Protein AF-A0A7R8VXD7-F1 (afdb_monomer_lite)

Organism: Timema douglasi (NCBI:txid61478)

Radius of gyration: 24.46 Å; chains: 1; bounding box: 49×41×71 Å

InterPro domains:
  IPR001106 Aromatic amino acid lyase [PF00221] (6-207)
  IPR001106 Aromatic amino acid lyase [PTHR10362] (9-214)
  IPR008948 L-Aspartase-like [SSF48557] (6-213)
  IPR022313 Phenylalanine/histidine ammonia-lyases, active site [PS00488] (82-98)
  IPR024083 Fumarase/histidase, N-terminal [G3DSA:1.10.275.10] (3-141)

Structure (mmCIF, N/CA/C/O backbone):
data_AF-A0A7R8VXD7-F1
#
_entry.id   AF-A0A7R8VXD7-F1
#
loop_
_atom_site.group_PDB
_atom_site.id
_atom_site.type_symbol
_atom_site.label_atom_id
_atom_site.label_alt_id
_atom_site.label_comp_id
_atom_site.label_asym_id
_atom_site.label_entity_id
_atom_site.label_seq_id
_atom_site.pdbx_PDB_ins_code
_atom_site.Cartn_x
_atom_site.Cartn_y
_atom_site.Cartn_z
_atom_site.occupancy
_atom_site.B_iso_or_equiv
_atom_site.auth_seq_id
_atom_site.auth_comp_id
_atom_site.auth_asym_id
_atom_site.auth_atom_id
_atom_site.pdbx_PDB_model_num
ATOM 1 N N . MET A 1 1 ? -3.535 -16.593 30.656 1.00 64.44 1 MET A N 1
ATOM 2 C CA . MET A 1 1 ? -4.308 -15.441 31.173 1.00 64.44 1 MET A CA 1
ATOM 3 C C . MET A 1 1 ? -5.519 -15.254 30.267 1.00 64.44 1 MET A C 1
ATOM 5 O O . MET A 1 1 ? -5.330 -15.197 29.061 1.00 64.44 1 MET A O 1
ATOM 9 N N . PHE A 1 2 ? -6.737 -15.236 30.811 1.00 88.69 2 PHE A N 1
ATOM 10 C CA . PHE A 1 2 ? -7.977 -15.052 30.043 1.00 88.69 2 PHE A CA 1
ATOM 11 C C . PHE A 1 2 ? -8.484 -13.615 30.205 1.00 88.69 2 PHE A C 1
ATOM 13 O O . PHE A 1 2 ? -8.441 -13.076 31.309 1.00 88.69 2 PHE A O 1
ATOM 20 N N . VAL A 1 3 ? -8.971 -13.000 29.122 1.00 89.88 3 VAL A N 1
ATOM 21 C CA . VAL A 1 3 ? -9.592 -11.666 29.166 1.00 89.88 3 VAL A CA 1
ATOM 22 C C . VAL A 1 3 ? -11.116 -11.829 29.271 1.00 89.88 3 VAL A C 1
ATOM 24 O O . VAL A 1 3 ? -11.704 -12.442 28.374 1.00 89.88 3 VAL A O 1
ATOM 27 N N . PRO A 1 4 ? -11.774 -11.293 30.320 1.00 92.88 4 PRO A N 1
ATOM 28 C CA . PRO A 1 4 ? -13.229 -11.358 30.462 1.00 92.88 4 PRO A CA 1
ATOM 29 C C . PRO A 1 4 ? -13.963 -10.703 29.285 1.00 92.88 4 PRO A C 1
ATOM 31 O O . PRO A 1 4 ? -13.508 -9.677 28.778 1.00 92.88 4 PRO A O 1
ATOM 34 N N . LEU A 1 5 ? -15.131 -11.238 28.905 1.00 89.88 5 LEU A N 1
ATOM 35 C CA . LEU A 1 5 ? -15.942 -10.743 27.776 1.00 89.88 5 LEU A CA 1
ATOM 36 C C . LEU A 1 5 ? -16.208 -9.230 27.847 1.00 89.88 5 LEU A C 1
ATOM 38 O O . LEU A 1 5 ? -16.089 -8.530 26.844 1.00 89.88 5 LEU A O 1
ATOM 42 N N . ALA A 1 6 ? -16.484 -8.706 29.046 1.00 92.25 6 ALA A N 1
ATOM 43 C CA . ALA A 1 6 ? -16.736 -7.280 29.271 1.00 92.25 6 ALA A CA 1
ATOM 44 C C . ALA A 1 6 ? -15.562 -6.369 28.855 1.00 92.25 6 ALA A C 1
ATOM 46 O O . ALA A 1 6 ? -15.775 -5.205 28.525 1.00 92.25 6 ALA A O 1
ATOM 47 N N . ARG A 1 7 ? -14.328 -6.895 28.822 1.00 93.38 7 ARG A N 1
ATOM 48 C CA . ARG A 1 7 ? -13.109 -6.151 28.463 1.00 93.38 7 ARG A CA 1
ATOM 49 C C . ARG A 1 7 ? -12.641 -6.394 27.028 1.00 93.38 7 ARG A C 1
ATOM 51 O O . ARG A 1 7 ? -11.609 -5.867 26.625 1.00 93.38 7 ARG A O 1
ATOM 58 N N . HIS A 1 8 ? -13.374 -7.167 26.222 1.00 92.62 8 HIS A N 1
ATOM 59 C CA . HIS A 1 8 ? -12.952 -7.491 24.849 1.00 92.62 8 HIS A CA 1
ATOM 60 C C . HIS A 1 8 ? -12.869 -6.270 23.936 1.00 92.62 8 HIS A C 1
ATOM 62 O O . HIS A 1 8 ? -11.986 -6.230 23.079 1.00 92.62 8 HIS A O 1
ATOM 68 N N . ARG A 1 9 ? -13.747 -5.275 24.129 1.00 92.81 9 ARG A N 1
ATOM 69 C CA . ARG A 1 9 ? -13.671 -3.997 23.402 1.00 92.81 9 ARG A CA 1
ATOM 70 C C . ARG A 1 9 ? -12.434 -3.211 23.809 1.00 92.81 9 ARG A C 1
ATOM 72 O O . ARG A 1 9 ? -11.630 -2.884 22.949 1.00 92.81 9 ARG A O 1
ATOM 79 N N . GLU A 1 10 ? -12.256 -2.983 25.109 1.00 94.81 10 GLU A N 1
ATOM 80 C CA . GLU A 1 10 ? -11.091 -2.287 25.671 1.00 94.81 10 GLU A CA 1
ATOM 81 C C . GLU A 1 10 ? -9.773 -2.905 25.175 1.00 94.81 10 GLU A C 1
ATOM 83 O O . GLU A 1 10 ? -8.873 -2.189 24.744 1.00 94.81 10 GLU A O 1
ATOM 88 N N . LEU A 1 11 ? -9.702 -4.240 25.131 1.00 95.88 11 LEU A N 1
ATOM 89 C CA . LEU A 1 11 ? -8.563 -4.974 24.588 1.00 95.88 11 LEU A CA 1
ATOM 90 C C . LEU A 1 11 ? -8.218 -4.555 23.150 1.00 95.88 11 LEU A C 1
ATOM 92 O O . LEU A 1 11 ? -7.040 -4.416 22.845 1.00 95.88 11 LEU A O 1
ATOM 96 N N . GLN A 1 12 ? -9.200 -4.339 22.267 1.00 96.38 12 GLN A N 1
ATOM 97 C CA . GLN A 1 12 ? -8.916 -3.961 20.876 1.00 96.38 12 GLN A CA 1
ATOM 98 C C . GLN A 1 12 ? -8.306 -2.563 20.757 1.00 96.38 12 GLN A C 1
ATOM 100 O O . GLN A 1 12 ? -7.361 -2.378 19.995 1.00 96.38 12 GLN A O 1
ATOM 105 N N . TYR A 1 13 ? -8.819 -1.598 21.526 1.00 97.62 13 TYR A N 1
ATOM 106 C CA . TYR A 1 13 ? -8.260 -0.243 21.569 1.00 97.62 13 TYR A CA 1
ATOM 107 C C . TYR A 1 13 ? -6.847 -0.257 22.152 1.00 97.62 13 TYR A C 1
ATOM 109 O O . TYR A 1 13 ? -5.931 0.331 21.581 1.00 97.62 13 TYR A O 1
ATOM 117 N N . ASN A 1 14 ? -6.648 -0.986 23.254 1.00 97.44 14 ASN A N 1
ATOM 118 C CA . ASN A 1 14 ? -5.341 -1.101 23.894 1.00 97.44 14 ASN A CA 1
ATOM 119 C C . ASN A 1 14 ? -4.320 -1.794 22.989 1.00 97.44 14 ASN A C 1
ATOM 121 O O . ASN A 1 14 ? -3.164 -1.391 23.003 1.00 97.44 14 ASN A O 1
ATOM 125 N N . LEU A 1 15 ? -4.729 -2.786 22.188 1.00 96.69 15 LEU A N 1
ATOM 126 C CA . LEU A 1 15 ? -3.860 -3.417 21.191 1.00 96.69 15 LEU A CA 1
ATOM 127 C C . LEU A 1 15 ? -3.340 -2.398 20.175 1.00 96.69 15 LEU A C 1
ATOM 129 O O . LEU A 1 15 ? -2.140 -2.359 19.935 1.00 96.69 15 LEU A O 1
ATOM 133 N N . ILE A 1 16 ? -4.205 -1.553 19.612 1.00 97.94 16 ILE A N 1
ATOM 134 C CA . ILE A 1 16 ? -3.768 -0.532 18.649 1.00 97.94 16 ILE A CA 1
ATOM 135 C C . ILE A 1 16 ? -2.836 0.473 19.324 1.00 97.94 16 ILE A C 1
ATOM 137 O O . ILE A 1 16 ? -1.722 0.682 18.855 1.00 97.94 16 ILE A O 1
ATOM 141 N N . ARG A 1 17 ? -3.242 1.036 20.466 1.00 98.12 17 ARG A N 1
ATOM 142 C CA . ARG A 1 17 ? -2.449 2.052 21.175 1.00 98.12 17 ARG A CA 1
ATOM 143 C C . ARG A 1 17 ? -1.083 1.532 21.621 1.00 98.12 17 ARG A C 1
ATOM 145 O O . ARG A 1 17 ? -0.095 2.239 21.475 1.00 98.12 17 ARG A O 1
ATOM 152 N N . SER A 1 18 ? -1.006 0.305 22.143 1.00 97.38 18 SER A N 1
ATOM 153 C CA . SER A 1 18 ? 0.262 -0.267 22.613 1.00 97.38 18 SER A CA 1
ATOM 154 C C . SER A 1 18 ? 1.202 -0.668 21.479 1.00 97.38 18 SER A C 1
ATOM 156 O O . SER A 1 18 ? 2.412 -0.694 21.684 1.00 97.38 18 SER A O 1
ATOM 158 N N . HIS A 1 19 ? 0.665 -0.972 20.293 1.00 96.88 19 HIS A N 1
ATOM 159 C CA . HIS A 1 19 ? 1.466 -1.356 19.133 1.00 96.88 19 HIS A CA 1
ATOM 160 C C . HIS A 1 19 ? 1.802 -0.173 18.226 1.00 96.88 19 HIS A C 1
ATOM 162 O O . HIS A 1 19 ? 2.698 -0.318 17.402 1.00 96.88 19 HIS A O 1
ATOM 168 N N . ALA A 1 20 ? 1.171 0.996 18.388 1.00 97.50 20 ALA A N 1
ATOM 169 C CA . ALA A 1 20 ? 1.508 2.241 17.690 1.00 97.50 20 ALA A CA 1
ATOM 170 C C . ALA A 1 20 ? 2.844 2.842 18.189 1.00 97.50 20 ALA A C 1
ATOM 172 O O . ALA A 1 20 ? 2.929 3.989 18.616 1.00 97.50 20 ALA A O 1
ATOM 173 N N . ALA A 1 21 ? 3.903 2.035 18.137 1.00 96.44 21 ALA A N 1
ATOM 174 C CA . ALA A 1 21 ? 5.255 2.322 18.605 1.00 96.44 21 ALA A CA 1
ATOM 175 C C . ALA A 1 21 ? 6.250 2.499 17.440 1.00 96.44 21 ALA A C 1
ATOM 177 O O . ALA A 1 21 ? 7.458 2.369 17.620 1.00 96.44 21 ALA A O 1
ATOM 178 N N . GLY A 1 22 ? 5.742 2.746 16.226 1.00 96.50 22 GLY A N 1
ATOM 179 C CA . GLY A 1 22 ? 6.571 3.091 15.070 1.00 96.50 22 GLY A CA 1
ATOM 180 C C . GLY A 1 22 ? 7.290 4.429 15.258 1.00 96.50 22 GLY A C 1
ATOM 181 O O . GLY A 1 22 ? 6.791 5.305 15.965 1.00 96.50 22 GLY A O 1
ATOM 182 N N . VAL A 1 23 ? 8.447 4.578 14.616 1.00 96.69 23 VAL A N 1
ATOM 183 C CA . VAL A 1 23 ? 9.336 5.747 14.713 1.00 96.69 23 VAL A CA 1
ATOM 184 C C . VAL A 1 23 ? 9.887 6.145 13.340 1.00 96.69 23 VAL A C 1
ATOM 186 O O . VAL A 1 23 ? 9.667 5.458 12.341 1.00 96.69 23 VAL A O 1
ATOM 189 N N . GLY A 1 24 ? 10.635 7.247 13.300 1.00 95.75 24 GLY A N 1
ATOM 190 C CA . GLY A 1 24 ? 11.257 7.757 12.080 1.00 95.75 24 GLY A CA 1
ATOM 191 C C . GLY A 1 24 ? 10.332 8.670 11.283 1.00 95.75 24 GLY A C 1
ATOM 192 O O . GLY A 1 24 ? 9.290 9.112 11.773 1.00 95.75 24 GLY A O 1
ATOM 193 N N . THR A 1 25 ? 10.743 8.982 10.057 1.00 96.81 25 THR A N 1
ATOM 194 C CA . THR A 1 25 ? 9.979 9.867 9.179 1.00 96.81 25 THR A CA 1
ATOM 195 C C . THR A 1 25 ? 8.652 9.203 8.795 1.00 96.81 25 THR A C 1
ATOM 197 O O . THR A 1 25 ? 8.633 8.011 8.478 1.00 96.81 25 THR A O 1
ATOM 200 N N . PRO A 1 26 ? 7.522 9.932 8.830 1.00 96.75 26 PRO A N 1
ATOM 201 C CA . PRO A 1 26 ? 6.257 9.396 8.352 1.00 96.75 26 PRO A CA 1
ATOM 202 C C . PRO A 1 26 ? 6.307 9.028 6.866 1.00 96.75 26 PRO A C 1
ATOM 204 O O . PRO A 1 26 ? 6.942 9.709 6.059 1.00 96.75 26 PRO A O 1
ATOM 207 N N . LEU A 1 27 ? 5.577 7.979 6.493 1.00 96.50 27 LEU A N 1
ATOM 208 C CA . LEU A 1 27 ? 5.268 7.668 5.105 1.00 96.50 27 LEU A CA 1
ATOM 209 C C . LEU A 1 27 ? 4.591 8.868 4.433 1.00 96.50 27 LEU A C 1
ATOM 211 O O . LEU A 1 27 ? 3.804 9.592 5.049 1.00 96.50 27 LEU A O 1
ATOM 215 N N . SER A 1 28 ? 4.859 9.044 3.137 1.00 95.12 28 SER A N 1
ATOM 216 C CA . SER A 1 28 ? 4.132 10.031 2.341 1.00 95.12 28 SER A CA 1
ATOM 217 C C . SER A 1 28 ? 2.646 9.652 2.236 1.00 95.12 28 SER A C 1
ATOM 219 O O . SER A 1 28 ? 2.313 8.461 2.328 1.00 95.12 28 SER A O 1
ATOM 221 N N . PRO A 1 29 ? 1.742 10.618 1.993 1.00 94.25 29 PRO A N 1
ATOM 222 C CA . PRO A 1 29 ? 0.327 10.331 1.770 1.00 94.25 29 PRO A CA 1
ATOM 223 C C . PRO A 1 29 ? 0.092 9.232 0.721 1.00 94.25 29 PRO A C 1
ATOM 225 O O . PRO A 1 29 ? -0.708 8.325 0.931 1.00 94.25 29 PRO A O 1
ATOM 228 N N . GLU A 1 30 ? 0.845 9.226 -0.377 1.00 92.62 30 GLU A N 1
ATOM 229 C CA . GLU A 1 30 ? 0.726 8.220 -1.437 1.00 92.62 30 GLU A CA 1
ATOM 230 C C . GLU A 1 30 ? 1.046 6.809 -0.920 1.00 92.62 30 GLU A C 1
ATOM 232 O O . GLU A 1 30 ? 0.296 5.864 -1.182 1.00 92.62 30 GLU A O 1
ATOM 237 N N . LYS A 1 31 ? 2.113 6.668 -0.122 1.00 94.62 31 LYS A N 1
ATOM 238 C CA . LYS A 1 31 ? 2.515 5.386 0.477 1.00 94.62 31 LYS A CA 1
ATOM 239 C C . LYS A 1 31 ? 1.525 4.917 1.541 1.00 94.62 31 LYS A C 1
ATOM 241 O O . LYS A 1 31 ? 1.153 3.743 1.551 1.00 94.62 31 LYS A O 1
ATOM 246 N N . THR A 1 32 ? 1.034 5.818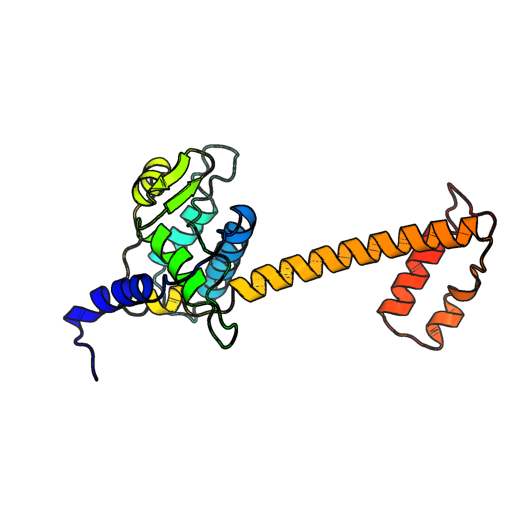 2.391 1.00 96.44 32 THR A N 1
ATOM 247 C CA . THR A 1 32 ? -0.028 5.495 3.359 1.00 96.44 32 THR A CA 1
ATOM 248 C C . THR A 1 32 ? -1.314 5.075 2.646 1.00 96.44 32 THR A C 1
ATOM 250 O O . THR A 1 32 ? -1.993 4.140 3.074 1.00 96.44 32 THR A O 1
ATOM 253 N N . ARG A 1 33 ? -1.642 5.706 1.515 1.00 95.56 33 ARG A N 1
ATOM 254 C CA . ARG A 1 33 ? -2.805 5.345 0.700 1.00 95.56 33 ARG A CA 1
ATOM 255 C C . ARG A 1 33 ? -2.672 3.946 0.097 1.00 95.56 33 ARG A C 1
ATOM 257 O O . ARG A 1 33 ? -3.641 3.189 0.125 1.00 95.56 33 ARG A O 1
ATOM 264 N N . MET A 1 34 ? -1.490 3.573 -0.399 1.00 95.31 34 MET A N 1
ATOM 265 C CA . MET A 1 34 ? -1.214 2.202 -0.854 1.00 95.31 34 MET A CA 1
ATOM 266 C C . MET A 1 34 ? -1.346 1.184 0.286 1.00 95.31 34 MET A C 1
ATOM 268 O O . MET A 1 34 ? -2.006 0.155 0.122 1.00 95.31 34 MET A O 1
ATOM 272 N N . LEU A 1 35 ? -0.779 1.493 1.456 1.00 96.50 35 LEU A N 1
ATOM 273 C CA . LEU A 1 35 ? -0.895 0.669 2.659 1.00 96.50 35 LEU A CA 1
ATOM 274 C C . LEU A 1 35 ? -2.368 0.420 3.029 1.00 96.50 35 LEU A C 1
ATOM 276 O O . LEU A 1 35 ? -2.771 -0.729 3.240 1.00 96.50 35 LEU A O 1
ATOM 280 N N . LEU A 1 36 ? -3.185 1.480 3.049 1.00 97.38 36 LEU A N 1
ATOM 281 C CA . LEU A 1 36 ? -4.620 1.402 3.326 1.00 97.38 36 LEU A CA 1
ATOM 282 C C . LEU A 1 36 ? -5.362 0.563 2.276 1.00 97.38 36 LEU A C 1
ATOM 284 O O . LEU A 1 36 ? -6.156 -0.304 2.646 1.00 97.38 36 LEU A O 1
ATOM 288 N N . ALA A 1 37 ? -5.068 0.749 0.985 1.00 96.75 37 ALA A N 1
ATOM 289 C CA . ALA A 1 37 ? -5.669 -0.035 -0.098 1.00 96.75 37 ALA A CA 1
ATOM 290 C C . ALA A 1 37 ? -5.406 -1.539 0.063 1.00 96.75 37 ALA A C 1
ATOM 292 O O . ALA A 1 37 ? -6.323 -2.359 -0.028 1.00 96.75 37 ALA A O 1
ATOM 293 N N . LEU A 1 38 ? -4.157 -1.918 0.349 1.00 96.81 38 LEU A N 1
ATOM 294 C CA . LEU A 1 38 ? -3.795 -3.319 0.554 1.00 96.81 38 LEU A CA 1
ATOM 295 C C . LEU A 1 38 ? -4.456 -3.899 1.808 1.00 96.81 38 LEU A C 1
ATOM 297 O O . LEU A 1 38 ? -4.826 -5.078 1.818 1.00 96.81 38 LEU A O 1
ATOM 301 N N . ARG A 1 39 ? -4.645 -3.084 2.855 1.00 97.00 39 ARG A N 1
ATOM 302 C CA . ARG A 1 39 ? -5.346 -3.509 4.071 1.00 97.00 39 ARG A CA 1
ATOM 303 C C . ARG A 1 39 ? -6.821 -3.766 3.789 1.00 97.00 39 ARG A C 1
ATOM 305 O O . ARG A 1 39 ? -7.316 -4.830 4.158 1.00 97.00 39 ARG A O 1
ATOM 312 N N . ILE A 1 40 ? -7.488 -2.858 3.075 1.00 97.69 40 ILE A N 1
ATOM 313 C CA . ILE A 1 40 ? -8.871 -3.034 2.604 1.00 97.69 40 ILE A CA 1
ATOM 314 C C . ILE A 1 40 ? -8.993 -4.325 1.791 1.00 97.69 40 ILE A C 1
ATOM 316 O O . ILE A 1 40 ? -9.849 -5.152 2.092 1.00 97.69 40 ILE A O 1
ATOM 320 N N . ASN A 1 41 ? -8.100 -4.543 0.821 1.00 97.62 41 ASN A N 1
ATOM 321 C CA . ASN A 1 41 ? -8.123 -5.722 -0.044 1.00 97.62 41 ASN A CA 1
ATOM 322 C C . ASN A 1 41 ? -8.048 -7.041 0.742 1.00 97.62 41 ASN A C 1
ATOM 324 O O . ASN A 1 41 ? -8.794 -7.976 0.462 1.00 97.62 41 ASN A O 1
ATOM 328 N N . VAL A 1 42 ? -7.166 -7.138 1.742 1.00 96.56 42 VAL A N 1
ATOM 329 C CA . VAL A 1 42 ? -7.047 -8.365 2.548 1.00 96.56 42 VAL A CA 1
ATOM 330 C C . VAL A 1 42 ? -8.263 -8.572 3.448 1.00 96.56 42 VAL A C 1
ATOM 332 O O . VAL A 1 42 ? -8.745 -9.699 3.568 1.00 96.56 42 VAL A O 1
ATOM 335 N N . LEU A 1 43 ? -8.791 -7.501 4.038 1.00 97.12 43 LEU A N 1
ATOM 336 C CA . LEU A 1 43 ? -9.980 -7.557 4.887 1.00 97.12 43 LEU A CA 1
ATOM 337 C C . LEU A 1 43 ? -11.243 -7.945 4.099 1.00 97.12 43 LEU A C 1
ATOM 339 O O . LEU A 1 43 ? -12.055 -8.733 4.588 1.00 97.12 43 LEU A O 1
ATOM 343 N N . ALA A 1 44 ? -11.370 -7.460 2.862 1.00 97.75 44 ALA A N 1
ATOM 344 C CA . ALA A 1 44 ? -12.495 -7.737 1.971 1.00 97.75 44 ALA A CA 1
ATOM 345 C C . ALA A 1 44 ? -12.611 -9.215 1.554 1.00 97.75 44 ALA A C 1
ATOM 347 O O . ALA A 1 44 ? -13.683 -9.647 1.140 1.00 97.75 44 ALA A O 1
ATOM 348 N N . LYS A 1 45 ? -11.554 -10.026 1.719 1.00 97.31 45 LYS A N 1
ATOM 349 C CA . LYS A 1 45 ? -11.596 -11.475 1.440 1.00 97.31 45 LYS A CA 1
ATOM 350 C C . LYS A 1 45 ? -12.481 -12.270 2.408 1.00 97.31 45 LYS A C 1
ATOM 352 O O . LYS A 1 45 ? -12.720 -13.447 2.175 1.00 97.31 45 LYS A O 1
ATOM 357 N N . GLY A 1 46 ? -12.930 -11.675 3.516 1.00 95.62 46 GLY A N 1
ATOM 358 C CA . GLY A 1 46 ? -13.885 -12.313 4.431 1.00 95.62 46 GLY A CA 1
ATOM 359 C C . GLY A 1 46 ? -13.289 -13.327 5.416 1.00 95.62 46 GLY A C 1
ATOM 360 O O . GLY A 1 46 ? -14.029 -13.952 6.168 1.00 95.62 46 GLY A O 1
ATOM 361 N N . HIS A 1 47 ? -11.960 -13.468 5.487 1.00 96.12 47 HIS A N 1
ATOM 362 C CA . HIS A 1 47 ? -11.295 -14.409 6.407 1.00 96.12 47 HIS A CA 1
ATOM 363 C C . HIS A 1 47 ? -10.810 -13.773 7.725 1.00 96.12 47 HIS A C 1
ATOM 365 O O . HIS A 1 47 ? -10.363 -14.473 8.634 1.00 96.12 47 HIS A O 1
ATOM 371 N N . SER A 1 48 ? -10.903 -12.447 7.871 1.00 95.19 48 SER A N 1
ATOM 372 C CA . SER A 1 48 ? -10.401 -11.732 9.057 1.00 95.19 48 SER A CA 1
ATOM 373 C C . SER A 1 48 ? -11.424 -11.631 10.195 1.00 95.19 48 SER A C 1
ATOM 375 O O . SER A 1 48 ? -11.033 -11.516 11.356 1.00 95.19 48 SER A O 1
ATOM 377 N N . GLY A 1 49 ? -12.722 -11.756 9.903 1.00 94.12 49 GLY A N 1
ATOM 378 C CA . GLY A 1 49 ? -13.795 -11.628 10.898 1.00 94.12 49 GLY A CA 1
ATOM 379 C C . GLY A 1 49 ? -14.006 -10.198 11.403 1.00 94.12 49 GLY A C 1
ATOM 380 O O . GLY A 1 49 ? -14.344 -10.021 12.569 1.00 94.12 49 GLY A O 1
ATOM 381 N N . ILE A 1 50 ? -13.762 -9.196 10.551 1.00 96.00 50 ILE A N 1
ATOM 382 C CA . ILE A 1 50 ? -14.133 -7.803 10.828 1.00 96.00 50 ILE A CA 1
ATOM 383 C C . ILE A 1 50 ? -15.606 -7.560 10.497 1.00 96.00 50 ILE A C 1
ATOM 385 O O . ILE A 1 50 ? -16.192 -8.276 9.682 1.00 96.00 50 ILE A O 1
ATOM 389 N N . SER A 1 51 ? -16.199 -6.529 11.090 1.00 95.56 51 SER A N 1
ATOM 390 C CA . SER A 1 51 ? -17.540 -6.087 10.723 1.00 95.56 51 SER A CA 1
ATOM 391 C C . SER A 1 51 ? -17.548 -5.377 9.365 1.00 95.56 51 SER A C 1
ATOM 393 O O . SER A 1 51 ? -16.575 -4.733 8.961 1.00 95.56 51 SER A O 1
ATOM 395 N N . LEU A 1 52 ? -18.690 -5.442 8.673 1.00 95.19 52 LEU A N 1
ATOM 396 C CA . LEU A 1 52 ? -18.898 -4.700 7.428 1.00 95.19 52 LEU A CA 1
ATOM 397 C C . LEU A 1 52 ? -18.813 -3.183 7.652 1.00 95.19 52 LEU A C 1
ATOM 399 O O . LEU A 1 52 ? -18.296 -2.466 6.803 1.00 95.19 52 LEU A O 1
ATOM 403 N N . ASN A 1 53 ? -19.265 -2.704 8.817 1.00 93.88 53 ASN A N 1
ATOM 404 C CA . ASN A 1 53 ? -19.134 -1.302 9.199 1.00 93.88 53 ASN A CA 1
ATOM 405 C C . ASN A 1 53 ? -17.664 -0.863 9.192 1.00 93.88 53 ASN A C 1
ATOM 407 O O . ASN A 1 53 ? -17.339 0.134 8.561 1.00 93.88 53 ASN A O 1
ATOM 411 N N . THR A 1 54 ? -16.772 -1.642 9.814 1.00 95.12 54 THR A N 1
ATOM 412 C CA . THR A 1 54 ? -15.331 -1.358 9.813 1.00 95.12 54 THR A CA 1
ATOM 413 C C . THR A 1 54 ? -14.762 -1.312 8.400 1.00 95.12 54 THR A C 1
ATOM 415 O O . THR A 1 54 ? -14.084 -0.348 8.050 1.00 95.12 54 THR A O 1
ATOM 418 N N . LEU A 1 55 ? -15.074 -2.305 7.561 1.00 96.19 55 LEU A N 1
ATOM 419 C CA . LEU A 1 55 ? -14.606 -2.326 6.173 1.00 96.19 55 LEU A CA 1
ATOM 420 C C . LEU A 1 55 ? -15.067 -1.083 5.398 1.00 96.19 55 LEU A C 1
ATOM 422 O O . LEU A 1 55 ? -14.261 -0.438 4.731 1.00 96.19 55 LEU A O 1
ATOM 426 N N . ASN A 1 56 ? -16.343 -0.722 5.532 1.00 93.88 56 ASN A N 1
ATOM 427 C CA . ASN A 1 56 ? -16.919 0.442 4.867 1.00 93.88 56 ASN A CA 1
ATOM 428 C C . ASN A 1 56 ? -16.312 1.756 5.371 1.00 93.88 56 ASN A C 1
ATOM 430 O O . ASN A 1 56 ? -16.094 2.652 4.565 1.00 93.88 56 ASN A O 1
ATOM 434 N N . THR A 1 57 ? -15.978 1.871 6.661 1.00 93.19 57 THR A N 1
ATOM 435 C CA . THR A 1 57 ? -15.259 3.040 7.193 1.00 93.19 57 THR A CA 1
ATOM 436 C C . THR A 1 57 ? -13.867 3.172 6.576 1.00 93.19 57 THR A C 1
ATOM 438 O O . THR A 1 57 ? -13.486 4.273 6.189 1.00 93.19 57 THR A O 1
ATOM 441 N N . LEU A 1 58 ? -13.119 2.072 6.421 1.00 95.69 58 LEU A N 1
ATOM 442 C CA . LEU A 1 58 ? -11.816 2.106 5.744 1.00 95.69 58 LEU A CA 1
ATOM 443 C C . LEU A 1 58 ? -11.961 2.525 4.273 1.00 95.69 58 LEU A C 1
ATOM 445 O O . LEU A 1 58 ? -11.179 3.339 3.790 1.00 95.69 58 LEU A O 1
ATOM 449 N N . ILE A 1 59 ? -12.964 1.993 3.568 1.00 95.19 59 ILE A N 1
ATOM 450 C CA . ILE A 1 59 ? -13.260 2.362 2.175 1.00 95.19 59 ILE A CA 1
ATOM 451 C C . ILE A 1 59 ? -13.644 3.843 2.074 1.00 95.19 59 ILE A C 1
ATOM 453 O O . ILE A 1 59 ? -13.165 4.533 1.178 1.00 95.19 59 ILE A O 1
ATOM 457 N N . ALA A 1 60 ? -14.459 4.347 3.001 1.00 92.50 60 ALA A N 1
ATOM 458 C CA . ALA A 1 60 ? -14.846 5.752 3.050 1.00 92.50 60 ALA A CA 1
ATOM 459 C C . ALA A 1 60 ? -13.633 6.661 3.303 1.00 92.50 60 ALA A C 1
ATOM 461 O O . ALA A 1 60 ? -13.447 7.635 2.581 1.00 92.50 60 ALA A O 1
ATOM 462 N N . ALA A 1 61 ? -12.750 6.298 4.239 1.00 93.81 61 ALA A N 1
ATOM 463 C CA . ALA A 1 61 ? -11.496 7.016 4.470 1.00 93.81 61 ALA A CA 1
ATOM 464 C C . ALA A 1 61 ? -10.553 6.959 3.254 1.00 93.81 61 ALA A C 1
ATOM 466 O O . ALA A 1 61 ? -9.857 7.928 2.966 1.00 93.81 61 ALA A O 1
ATOM 467 N N . PHE A 1 62 ? -10.533 5.848 2.513 1.00 94.62 62 PHE A N 1
ATOM 468 C CA . PHE A 1 62 ? -9.723 5.709 1.302 1.00 94.62 62 PHE A CA 1
ATOM 469 C C . PHE A 1 62 ? -10.248 6.556 0.136 1.00 94.62 62 PHE A C 1
ATOM 471 O O . PHE A 1 62 ? -9.460 7.220 -0.542 1.00 94.62 62 PHE A O 1
ATOM 478 N N . ASN A 1 63 ? -11.558 6.536 -0.108 1.00 89.44 63 ASN A N 1
ATOM 479 C CA . ASN A 1 63 ? -12.182 7.271 -1.208 1.00 89.44 63 ASN A CA 1
ATOM 480 C C . ASN A 1 63 ? -12.278 8.778 -0.919 1.00 89.44 63 ASN A C 1
ATOM 482 O O . ASN A 1 63 ? -12.111 9.582 -1.836 1.00 89.44 63 ASN A O 1
ATOM 486 N N . GLY A 1 64 ? -12.516 9.150 0.341 1.00 74.19 64 GLY A N 1
ATOM 487 C CA . GLY A 1 64 ? -12.985 10.486 0.701 1.00 74.19 64 GLY A CA 1
ATOM 488 C C . GLY A 1 64 ? -14.448 10.715 0.308 1.00 74.19 64 GLY A C 1
ATOM 489 O O . GLY A 1 64 ? -15.096 9.841 -0.277 1.00 74.19 64 GLY A O 1
ATOM 490 N N . HIS A 1 65 ? -14.984 11.898 0.616 1.00 60.19 65 HIS A N 1
ATOM 491 C CA . HIS A 1 65 ? -16.309 12.304 0.139 1.00 60.19 65 HIS A CA 1
ATOM 492 C C . HIS A 1 65 ? -16.288 12.585 -1.375 1.00 60.19 65 HIS A C 1
ATOM 494 O O . HIS A 1 65 ? -15.486 13.375 -1.863 1.00 60.19 65 HIS A O 1
ATOM 500 N N . VAL A 1 66 ? -17.195 11.933 -2.113 1.00 49.38 66 VAL A N 1
ATOM 501 C CA . VAL A 1 66 ? -17.251 11.878 -3.592 1.00 49.38 66 VAL A CA 1
ATOM 502 C C . VAL A 1 66 ? -17.747 13.183 -4.241 1.00 49.38 66 VAL A C 1
ATOM 504 O O . VAL A 1 66 ? -17.649 13.345 -5.452 1.00 49.38 66 VAL A O 1
ATOM 507 N N . GLU A 1 67 ? -18.263 14.139 -3.464 1.00 50.59 67 GLU A N 1
ATOM 508 C CA . GLU A 1 67 ? -18.868 15.367 -4.011 1.00 50.59 67 GLU A CA 1
ATOM 509 C C . GLU A 1 67 ? -17.869 16.324 -4.682 1.00 50.59 67 GLU A C 1
ATOM 511 O O . GLU A 1 67 ? -18.275 17.219 -5.422 1.00 50.59 67 GLU A O 1
ATOM 516 N N . VAL A 1 68 ? -16.564 16.123 -4.494 1.00 45.22 68 VAL A N 1
ATOM 517 C CA . VAL A 1 68 ? -15.520 16.901 -5.165 1.00 45.22 68 VAL A CA 1
ATOM 518 C C . VAL A 1 68 ? -14.644 15.925 -5.946 1.00 45.22 68 VAL A C 1
ATOM 520 O O . VAL A 1 68 ? -14.173 14.945 -5.384 1.00 45.22 68 VAL A O 1
ATOM 523 N N . ASN A 1 69 ? -14.414 16.180 -7.239 1.00 43.66 69 ASN A N 1
ATOM 524 C CA . ASN A 1 69 ? -13.616 15.355 -8.171 1.00 43.66 69 ASN A CA 1
ATOM 525 C C . ASN A 1 69 ? -12.105 15.268 -7.825 1.00 43.66 69 ASN A C 1
ATOM 527 O O . ASN A 1 69 ? -11.252 15.179 -8.706 1.00 43.66 69 ASN A O 1
ATOM 531 N N . ILE A 1 70 ? -11.753 15.308 -6.542 1.00 44.34 70 ILE A N 1
ATOM 532 C CA . ILE A 1 70 ? -10.413 15.108 -6.006 1.00 44.34 70 ILE A CA 1
ATOM 533 C C . ILE A 1 70 ? -10.525 13.960 -4.995 1.00 44.34 70 ILE A C 1
ATOM 535 O O . ILE A 1 70 ? -11.295 14.094 -4.045 1.00 44.34 70 ILE A O 1
ATOM 539 N N . PRO A 1 71 ? -9.789 12.841 -5.148 1.00 53.16 71 PRO A N 1
ATOM 540 C CA . PRO A 1 71 ? -9.777 11.785 -4.140 1.00 53.16 71 PRO A CA 1
ATOM 541 C C . PRO A 1 71 ? -9.338 12.373 -2.796 1.00 53.16 71 PRO A C 1
ATOM 543 O O . PRO A 1 71 ? -8.192 12.786 -2.620 1.00 53.16 71 PRO A O 1
ATOM 546 N N . ALA A 1 72 ? -10.270 12.438 -1.852 1.00 68.44 72 ALA A N 1
ATOM 547 C CA . ALA A 1 72 ? -10.102 13.138 -0.590 1.00 68.44 72 ALA A CA 1
ATOM 548 C C . ALA A 1 72 ? -9.772 12.150 0.535 1.00 68.44 72 ALA A C 1
ATOM 550 O O . ALA A 1 72 ? -10.475 12.072 1.538 1.00 68.44 72 ALA A O 1
ATOM 551 N N . SER A 1 73 ? -8.723 11.345 0.341 1.00 90.06 73 SER A N 1
ATOM 552 C CA . SER A 1 73 ? -8.348 10.315 1.311 1.00 90.06 73 SER A CA 1
ATOM 553 C C . SER A 1 73 ? -8.012 10.931 2.678 1.00 90.06 73 SER A C 1
ATOM 555 O O . SER A 1 73 ? -7.264 11.907 2.757 1.00 90.06 73 SER A O 1
ATOM 557 N N . CYS A 1 74 ? -8.515 10.325 3.753 1.00 94.94 74 CYS A N 1
ATOM 558 C CA . CYS A 1 74 ? -8.093 10.593 5.126 1.00 94.94 74 CYS A CA 1
ATOM 559 C C . CYS A 1 74 ? -7.038 9.554 5.512 1.00 94.94 74 CYS A C 1
ATOM 561 O O . CYS A 1 74 ? -7.337 8.364 5.631 1.00 94.94 74 CYS A O 1
ATOM 563 N N . LEU A 1 75 ? -5.795 9.992 5.685 1.00 97.19 75 LEU A N 1
ATOM 564 C CA . LEU A 1 75 ? -4.636 9.110 5.784 1.00 97.19 75 LEU A CA 1
ATOM 565 C C . LEU A 1 75 ? -3.913 9.323 7.107 1.00 97.19 75 LEU A C 1
ATOM 567 O O . LEU A 1 75 ? -3.441 10.417 7.383 1.00 97.19 75 LEU A O 1
ATOM 571 N N . SER A 1 76 ? -3.808 8.282 7.923 1.00 97.88 76 SER A N 1
ATOM 572 C CA . SER A 1 76 ? -3.091 8.342 9.199 1.00 97.88 76 SER A CA 1
ATOM 573 C C . SER A 1 76 ? -1.611 8.665 9.016 1.00 97.88 76 SER A C 1
ATOM 575 O O . SER A 1 76 ? -0.982 8.248 8.042 1.00 97.88 76 SER A O 1
ATOM 577 N N . MET A 1 77 ? -1.030 9.367 9.983 1.00 98.06 77 MET A N 1
ATOM 578 C CA . MET A 1 77 ? 0.418 9.456 10.107 1.00 98.06 77 MET A CA 1
ATOM 579 C C . MET A 1 77 ? 0.950 8.060 10.437 1.00 98.06 77 MET A C 1
ATOM 581 O O . MET A 1 77 ? 0.575 7.472 11.448 1.00 98.06 77 MET A O 1
ATOM 585 N N . VAL A 1 78 ? 1.784 7.506 9.558 1.00 98.25 78 VAL A N 1
ATOM 586 C CA . VAL A 1 78 ? 2.377 6.176 9.729 1.00 98.25 78 VAL A CA 1
ATOM 587 C C . VAL A 1 78 ? 3.892 6.319 9.669 1.00 98.25 78 VAL A C 1
ATOM 589 O O . VAL A 1 78 ? 4.407 6.593 8.589 1.00 98.25 78 VAL A O 1
ATOM 592 N N . PRO A 1 79 ? 4.625 6.138 10.778 1.00 97.50 79 PRO A N 1
ATOM 593 C CA . PRO A 1 79 ? 6.084 6.137 10.763 1.00 97.50 79 PRO A CA 1
ATOM 594 C C . PRO A 1 79 ? 6.646 4.996 9.907 1.00 97.50 79 PRO A C 1
ATOM 596 O O . PRO A 1 79 ? 6.097 3.891 9.892 1.00 97.50 79 PRO A O 1
ATOM 599 N N . GLU A 1 80 ? 7.747 5.249 9.197 1.00 94.75 80 GLU A N 1
ATOM 600 C CA . GLU A 1 80 ? 8.338 4.269 8.277 1.00 94.75 80 GLU A CA 1
ATOM 601 C C . GLU A 1 80 ? 9.062 3.104 8.982 1.00 94.75 80 GLU A C 1
ATOM 603 O O . GLU A 1 80 ? 9.257 2.050 8.373 1.00 94.75 80 GLU A O 1
ATOM 608 N N . GLN A 1 81 ? 9.446 3.259 10.258 1.00 93.50 81 GLN A N 1
ATOM 609 C CA . GLN A 1 81 ? 10.179 2.246 11.027 1.00 93.50 81 GLN A CA 1
ATOM 610 C C . GLN A 1 81 ? 9.328 1.665 12.161 1.00 93.50 81 GLN A C 1
ATOM 612 O O . GLN A 1 81 ? 8.494 2.343 12.756 1.00 93.50 81 GLN A O 1
ATOM 617 N N . GLY A 1 82 ? 9.570 0.394 12.494 1.00 91.50 82 GLY A N 1
ATOM 618 C CA . GLY A 1 82 ? 8.890 -0.319 13.585 1.00 91.50 82 GLY A CA 1
ATOM 619 C C . GLY A 1 82 ? 8.342 -1.693 13.195 1.00 91.50 82 GLY A C 1
ATOM 620 O O . GLY A 1 82 ? 7.980 -2.476 14.070 1.00 91.50 82 GLY A O 1
ATOM 621 N N . SER A 1 83 ? 8.300 -2.019 11.898 1.00 91.25 83 SER A N 1
ATOM 622 C CA . SER A 1 83 ? 8.073 -3.399 11.451 1.00 91.25 83 SER A CA 1
ATOM 623 C C . SER A 1 83 ? 9.373 -4.206 11.479 1.00 91.25 83 SER A C 1
ATOM 625 O O . SER A 1 83 ? 10.430 -3.709 11.101 1.00 91.25 83 SER A O 1
ATOM 627 N N . VAL A 1 84 ? 9.269 -5.475 11.877 1.00 88.50 84 VAL A N 1
ATOM 628 C CA . VAL A 1 84 ? 10.343 -6.480 11.773 1.00 88.50 84 VAL A CA 1
ATOM 629 C C . VAL A 1 84 ? 10.134 -7.449 10.601 1.00 88.50 84 VAL A C 1
ATOM 631 O O . VAL A 1 84 ? 10.915 -8.377 10.428 1.00 88.50 84 VAL A O 1
ATOM 634 N N . GLY A 1 85 ? 9.056 -7.295 9.822 1.00 80.12 85 GLY A N 1
ATOM 635 C CA . GLY A 1 85 ? 8.779 -8.099 8.622 1.00 80.12 85 GLY A CA 1
ATOM 636 C C . GLY A 1 85 ? 8.534 -9.603 8.843 1.00 80.12 85 GLY A C 1
ATOM 637 O O . GLY A 1 85 ? 8.356 -10.332 7.874 1.00 80.12 85 GLY A O 1
ATOM 638 N N . ALA A 1 86 ? 8.509 -10.089 10.090 1.00 68.88 86 ALA A N 1
ATOM 639 C CA . ALA A 1 86 ? 8.517 -11.525 10.397 1.00 68.88 86 ALA A CA 1
ATOM 640 C C . ALA A 1 86 ? 7.137 -12.215 10.337 1.00 68.88 86 ALA A C 1
ATOM 642 O O . ALA A 1 86 ? 7.078 -13.438 10.248 1.00 68.88 86 ALA A O 1
ATOM 643 N N . SER A 1 87 ? 6.031 -11.464 10.425 1.00 63.66 87 SER A N 1
ATOM 644 C CA . SER A 1 87 ? 4.648 -11.969 10.225 1.00 63.66 87 SER A CA 1
ATOM 645 C C . SER A 1 87 ? 3.556 -10.903 10.386 1.00 63.66 87 SER A C 1
ATOM 647 O O . SER A 1 87 ? 2.395 -11.170 10.080 1.00 63.66 87 SER A O 1
ATOM 649 N N . GLY A 1 88 ? 3.904 -9.689 10.817 1.00 77.69 88 GLY A N 1
ATOM 650 C CA . GLY A 1 88 ? 2.970 -8.575 10.882 1.00 77.69 88 GLY A CA 1
ATOM 651 C C . GLY A 1 88 ? 3.697 -7.240 10.955 1.00 77.69 88 GLY A C 1
ATOM 652 O O . GLY A 1 88 ? 4.561 -7.040 11.807 1.00 77.69 88 GLY A O 1
ATOM 653 N N . ASP A 1 89 ? 3.297 -6.314 10.093 1.00 93.62 89 ASP A N 1
ATOM 654 C CA . ASP A 1 89 ? 3.657 -4.900 10.127 1.00 93.62 89 ASP A CA 1
ATOM 655 C C . ASP A 1 89 ? 2.868 -4.194 11.238 1.00 93.62 89 ASP A C 1
ATOM 657 O O . ASP A 1 89 ? 2.170 -3.209 11.002 1.00 93.62 89 ASP A O 1
ATOM 661 N N . LEU A 1 90 ? 2.952 -4.744 12.456 1.00 95.75 90 LEU A N 1
ATOM 662 C CA . LEU A 1 90 ? 2.091 -4.396 13.584 1.00 95.75 90 LEU A CA 1
ATOM 663 C C . LEU A 1 90 ? 2.164 -2.908 13.902 1.00 95.75 90 LEU A C 1
ATOM 665 O O . LEU A 1 90 ? 1.122 -2.275 14.007 1.00 95.75 90 LEU A O 1
ATOM 669 N N . ALA A 1 91 ? 3.369 -2.345 14.029 1.00 96.81 91 ALA A N 1
ATOM 670 C CA . ALA A 1 91 ? 3.509 -0.948 14.416 1.00 96.81 91 ALA A CA 1
ATOM 671 C C . ALA A 1 91 ? 3.029 0.043 13.341 1.00 96.81 91 ALA A C 1
ATOM 673 O O . ALA A 1 91 ? 2.222 0.917 13.666 1.00 96.81 91 ALA A O 1
ATOM 674 N N . PRO A 1 92 ? 3.409 -0.107 12.059 1.00 97.00 92 PRO A N 1
ATOM 675 C CA . PRO A 1 92 ? 2.863 0.724 10.987 1.00 97.00 92 PRO A CA 1
ATOM 676 C C . PRO A 1 92 ? 1.344 0.591 10.825 1.00 97.00 92 PRO A C 1
ATOM 678 O O . PRO A 1 92 ? 0.642 1.589 10.680 1.00 97.00 92 PRO A O 1
ATOM 681 N N . LEU A 1 93 ? 0.803 -0.630 10.887 1.00 97.50 93 LEU A N 1
ATOM 682 C CA . LEU A 1 93 ? -0.640 -0.843 10.764 1.00 97.50 93 LEU A CA 1
ATOM 683 C C . LEU A 1 93 ? -1.412 -0.400 12.014 1.00 97.50 93 LEU A C 1
ATOM 685 O O . LEU A 1 93 ? -2.574 -0.014 11.902 1.00 97.50 93 LEU A O 1
ATOM 689 N N . ALA A 1 94 ? -0.784 -0.410 13.191 1.00 98.00 94 ALA A N 1
ATOM 690 C CA . ALA A 1 94 ? -1.347 0.179 14.399 1.00 98.00 94 ALA A CA 1
ATOM 691 C C . ALA A 1 94 ? -1.447 1.697 14.276 1.00 98.00 94 ALA A C 1
ATOM 693 O O . ALA A 1 94 ? -2.509 2.237 14.558 1.00 98.00 94 ALA A O 1
ATOM 694 N N . HIS A 1 95 ? -0.413 2.373 13.769 1.00 98.44 95 HIS A N 1
ATOM 695 C CA . HIS A 1 95 ? -0.484 3.803 13.442 1.00 98.44 95 HIS A CA 1
ATOM 696 C C . HIS A 1 95 ? -1.551 4.104 12.380 1.00 98.44 95 HIS A C 1
ATOM 698 O O . HIS A 1 95 ? -2.333 5.043 12.535 1.00 98.44 95 HIS A O 1
ATOM 704 N N . LEU A 1 96 ? -1.681 3.248 11.358 1.00 98.12 96 LEU A N 1
ATOM 705 C CA . 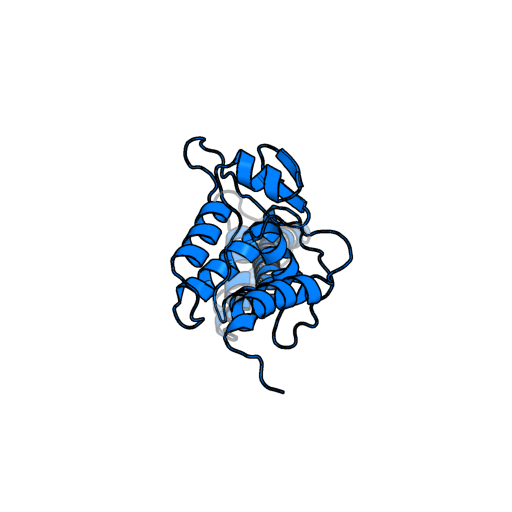LEU A 1 96 ? -2.768 3.354 10.381 1.00 98.12 96 LEU A CA 1
ATOM 706 C C . LEU A 1 96 ? -4.144 3.280 11.061 1.00 98.12 96 LEU A C 1
ATOM 708 O O . LEU A 1 96 ? -5.005 4.121 10.804 1.00 98.12 96 LEU A O 1
ATOM 712 N N . ALA A 1 97 ? -4.351 2.295 11.935 1.00 98.00 97 ALA A N 1
ATOM 713 C CA . ALA A 1 97 ? -5.605 2.125 12.656 1.00 98.00 97 ALA A CA 1
ATOM 714 C C . ALA A 1 97 ? -5.860 3.251 13.674 1.00 98.00 97 ALA A C 1
ATOM 716 O O . ALA A 1 97 ? -7.009 3.649 13.835 1.00 98.00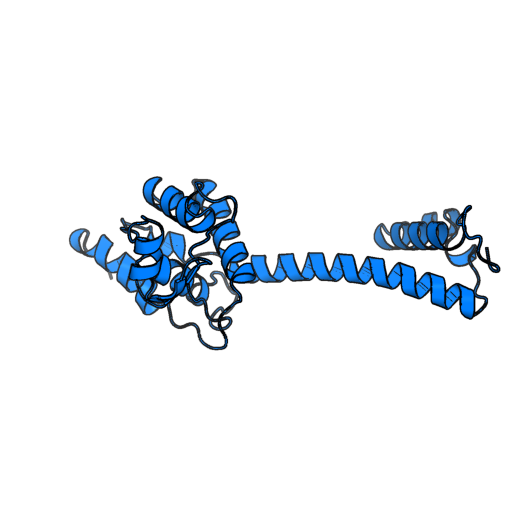 97 ALA A O 1
ATOM 717 N N . LEU A 1 98 ? -4.820 3.784 14.322 1.00 98.25 98 LEU A N 1
ATOM 718 C CA . LEU A 1 98 ? -4.911 4.833 15.341 1.00 98.25 98 LEU A CA 1
ATOM 719 C C . LEU A 1 98 ? -5.579 6.100 14.787 1.00 98.25 98 LEU A C 1
ATOM 721 O O . LEU A 1 98 ? -6.551 6.574 15.375 1.00 98.25 98 LEU A O 1
ATOM 725 N N . GLY A 1 99 ? -5.159 6.557 13.601 1.00 97.62 99 GLY A N 1
ATOM 726 C CA . GLY A 1 99 ? -5.810 7.680 12.914 1.00 97.62 99 GLY A CA 1
ATOM 727 C C . GLY A 1 99 ? -7.290 7.417 12.621 1.00 97.62 99 GLY A C 1
ATOM 728 O O . GLY A 1 99 ? -8.140 8.263 12.875 1.00 97.62 99 GLY A O 1
ATOM 729 N N . LEU A 1 100 ? -7.647 6.199 12.200 1.00 97.12 100 LEU A N 1
ATOM 730 C CA . LEU A 1 100 ? -9.047 5.818 11.961 1.00 97.12 100 LEU A CA 1
ATOM 731 C C . LEU A 1 100 ? -9.886 5.746 13.250 1.00 97.12 100 LEU A C 1
ATOM 733 O O . LEU A 1 100 ? -11.110 5.858 13.184 1.00 97.12 100 LEU A O 1
ATOM 737 N N . LEU A 1 101 ? -9.258 5.588 14.421 1.00 97.75 101 LEU A N 1
ATOM 738 C CA . LEU A 1 101 ? -9.909 5.749 15.729 1.00 97.75 101 LEU A CA 1
ATOM 739 C C . LEU A 1 101 ? -10.077 7.218 16.135 1.00 97.75 101 LEU A C 1
ATOM 741 O O . LEU A 1 101 ? -10.622 7.485 17.205 1.00 97.75 101 LEU A O 1
ATOM 745 N N . GLY A 1 102 ? -9.629 8.161 15.305 1.00 97.31 102 GLY A N 1
ATOM 746 C CA . GLY A 1 102 ? -9.624 9.582 15.627 1.00 97.31 102 GLY A CA 1
ATOM 747 C C . GLY A 1 102 ? -8.484 9.991 16.563 1.00 97.31 102 GLY A C 1
ATOM 748 O O . GLY A 1 102 ? -8.497 11.095 17.103 1.00 97.31 102 GLY A O 1
ATOM 749 N N . GLU A 1 103 ? -7.484 9.131 16.755 1.00 98.19 103 GLU A N 1
ATOM 750 C CA . GLU A 1 103 ? -6.328 9.379 17.617 1.00 98.19 103 GLU A CA 1
ATOM 751 C C . GLU A 1 103 ? -5.063 9.644 16.784 1.00 98.19 103 GLU A C 1
ATOM 753 O O . GLU A 1 103 ? -4.889 9.103 15.696 1.00 98.19 103 GLU A O 1
ATOM 758 N N . GLY A 1 104 ? -4.154 10.472 17.302 1.00 96.69 104 GLY A N 1
ATOM 759 C CA . GLY A 1 104 ? -2.946 10.872 16.577 1.00 96.69 104 GLY A CA 1
ATOM 760 C C . GLY A 1 104 ? -3.223 11.885 15.463 1.00 96.69 104 GLY A C 1
ATOM 761 O O . GLY A 1 104 ? -4.183 12.657 15.524 1.00 96.69 104 GLY A O 1
ATOM 762 N N . GLU A 1 105 ? -2.360 11.895 14.452 1.00 97.94 105 GLU A N 1
ATOM 763 C CA . GLU A 1 105 ? -2.439 12.816 13.317 1.00 97.94 105 GLU A CA 1
ATOM 764 C C . GLU A 1 105 ? -2.904 12.096 12.050 1.00 97.94 105 GLU A C 1
ATOM 766 O O . GLU A 1 105 ? -2.590 10.926 11.812 1.00 97.94 105 GLU A O 1
ATOM 771 N N . MET A 1 106 ? -3.641 12.816 11.211 1.00 97.56 106 MET A N 1
ATOM 772 C CA . MET A 1 106 ? -4.013 12.394 9.868 1.00 97.56 106 MET A CA 1
ATOM 773 C C . MET A 1 106 ? -3.745 13.521 8.878 1.00 97.56 106 MET A C 1
ATOM 775 O O . MET A 1 106 ? -3.714 14.699 9.226 1.00 97.56 106 MET A O 1
ATOM 779 N N . TRP A 1 107 ? -3.598 13.144 7.620 1.00 96.25 107 TRP A N 1
ATOM 780 C CA . TRP A 1 107 ? -3.530 14.037 6.486 1.00 96.25 107 TRP A CA 1
ATOM 781 C C . TRP A 1 107 ? -4.794 13.917 5.637 1.00 96.25 107 TRP A C 1
ATOM 783 O O . TRP A 1 107 ? -5.323 12.820 5.435 1.00 96.25 107 TRP A O 1
ATOM 793 N N . SER A 1 108 ? -5.249 15.039 5.088 1.00 94.19 108 SER A N 1
ATOM 794 C CA . SER A 1 108 ? -6.173 15.050 3.953 1.00 94.19 108 SER A CA 1
ATOM 795 C C . SER A 1 108 ? -5.903 16.251 3.044 1.00 94.19 108 SER A C 1
ATOM 797 O O . SER A 1 108 ? -5.347 17.247 3.515 1.00 94.19 108 SER A O 1
ATOM 799 N N . PRO A 1 109 ? -6.368 16.244 1.781 1.00 89.88 109 PRO A N 1
ATOM 800 C CA . PRO A 1 109 ? -6.250 17.413 0.907 1.00 89.88 109 PRO A CA 1
ATOM 801 C C . PRO A 1 109 ? -6.937 18.672 1.459 1.00 89.88 109 PRO A C 1
ATOM 803 O O . PRO A 1 109 ? -6.526 19.783 1.144 1.00 89.88 109 PRO A O 1
ATOM 806 N N . LYS A 1 110 ? -7.980 18.507 2.286 1.00 88.81 110 LYS A N 1
ATOM 807 C CA . LYS A 1 110 ? -8.767 19.611 2.859 1.00 88.81 110 LYS A CA 1
ATOM 808 C C . LYS A 1 110 ? -8.089 20.256 4.069 1.00 88.81 110 LYS A C 1
ATOM 810 O O . LYS A 1 110 ? -8.252 21.450 4.293 1.00 88.81 110 LYS A O 1
ATOM 815 N N . THR A 1 111 ? -7.366 19.467 4.860 1.00 92.12 111 THR A N 1
ATOM 816 C CA . THR A 1 111 ? -6.839 19.888 6.170 1.00 92.12 111 THR A CA 1
ATOM 817 C C . THR A 1 111 ? -5.320 19.990 6.215 1.00 92.12 111 THR A C 1
ATOM 819 O O . THR A 1 111 ? -4.789 20.609 7.129 1.00 92.12 111 THR A O 1
ATOM 822 N N . GLY A 1 112 ? -4.603 19.357 5.282 1.00 93.50 112 GLY A N 1
ATOM 823 C CA . GLY A 1 112 ? -3.203 19.011 5.509 1.00 93.50 112 GLY A CA 1
ATOM 824 C C . GLY A 1 112 ? -3.068 18.053 6.698 1.00 93.50 112 GLY A C 1
ATOM 825 O O . GLY A 1 112 ? -4.002 17.299 6.987 1.00 93.50 112 GLY A O 1
ATOM 826 N N . TRP A 1 113 ? -1.914 18.090 7.370 1.00 96.31 113 TRP A N 1
ATOM 827 C CA . TRP A 1 113 ? -1.672 17.366 8.622 1.00 96.31 113 TRP A CA 1
ATOM 828 C C . TRP A 1 113 ? -2.380 18.052 9.790 1.00 96.31 113 TRP A C 1
ATOM 830 O O . TRP A 1 113 ? -2.164 19.236 10.036 1.00 96.31 113 TRP A O 1
ATOM 840 N N . GLU A 1 114 ? -3.222 17.312 10.503 1.00 97.75 114 GLU A N 1
ATOM 841 C CA . GLU A 1 114 ? -3.977 17.799 11.659 1.00 97.75 114 GLU A CA 1
ATOM 842 C C . GLU A 1 114 ? -4.408 16.609 12.539 1.00 97.75 114 GLU A C 1
ATOM 844 O O . GLU A 1 114 ? -4.295 15.444 12.149 1.00 97.75 114 GLU A O 1
ATOM 849 N N . ASN A 1 115 ? -4.917 16.888 13.741 1.00 98.31 115 ASN A N 1
ATOM 850 C CA . ASN A 1 115 ? -5.499 15.886 14.630 1.00 98.31 115 ASN A CA 1
ATOM 851 C C . ASN A 1 115 ? -6.542 15.023 13.906 1.00 98.31 115 ASN A C 1
ATOM 853 O O . ASN A 1 115 ? -7.493 15.541 13.313 1.00 98.31 115 ASN A O 1
ATOM 857 N N . ALA A 1 116 ? -6.410 13.705 14.039 1.00 97.50 116 ALA A N 1
ATOM 858 C CA . ALA A 1 116 ? -7.218 12.708 13.347 1.00 97.50 116 ALA A CA 1
ATOM 859 C C . ALA A 1 116 ? -8.733 12.951 13.471 1.00 97.50 116 ALA A C 1
ATOM 861 O O . ALA A 1 116 ? -9.441 12.947 12.467 1.00 97.50 116 ALA A O 1
ATOM 862 N N . ASN A 1 117 ? -9.230 13.264 14.674 1.00 96.69 117 ASN A N 1
ATOM 863 C CA . ASN A 1 117 ? -10.643 13.601 14.891 1.00 96.69 117 ASN A CA 1
ATOM 864 C C . ASN A 1 117 ? -11.139 14.762 14.017 1.00 96.69 117 ASN A C 1
ATOM 866 O O . ASN A 1 117 ? -12.216 14.661 13.438 1.00 96.69 117 ASN A O 1
ATOM 870 N N . LYS A 1 118 ? -10.355 15.841 13.891 1.00 96.62 118 LYS A N 1
ATOM 871 C CA . LYS A 1 118 ? -10.734 17.002 13.073 1.00 96.62 118 LYS A CA 1
ATOM 872 C C . LYS A 1 118 ? -10.690 16.675 11.585 1.00 96.62 118 LYS A C 1
ATOM 874 O O . LYS A 1 118 ? -11.512 17.174 10.827 1.00 96.62 118 LYS A O 1
ATOM 879 N N . VAL A 1 119 ? -9.734 15.844 11.160 1.00 95.25 119 VAL A N 1
ATOM 880 C CA . VAL A 1 119 ? -9.660 15.382 9.768 1.00 95.25 119 VAL A CA 1
ATOM 881 C C . VAL A 1 119 ? -10.886 14.546 9.428 1.00 95.25 119 VAL A C 1
ATOM 883 O O . VAL A 1 119 ? -11.530 14.811 8.421 1.00 95.25 119 VAL A O 1
ATOM 886 N N . LEU A 1 120 ? -11.250 13.585 10.279 1.00 93.44 120 LEU A N 1
ATOM 887 C CA . LEU A 1 120 ? -12.450 12.774 10.076 1.00 93.44 120 LEU A CA 1
ATOM 888 C C . LEU A 1 120 ? -13.717 13.642 10.055 1.00 93.44 120 LEU A C 1
ATOM 890 O O . LEU A 1 120 ? -14.514 13.514 9.130 1.00 93.44 120 LEU A O 1
ATOM 894 N N . GLU A 1 121 ? -13.860 14.575 11.000 1.00 93.19 121 GLU A N 1
ATOM 895 C CA . GLU A 1 121 ? -14.984 15.520 11.051 1.00 93.19 121 GLU A CA 1
ATOM 896 C C . GLU A 1 121 ? -15.070 16.390 9.788 1.00 93.19 121 GLU A C 1
ATOM 898 O O . GLU A 1 121 ? -16.149 16.557 9.227 1.00 93.19 121 GLU A O 1
ATOM 903 N N . ALA A 1 122 ? -13.938 16.884 9.279 1.00 91.06 122 ALA A N 1
ATOM 904 C CA . ALA A 1 122 ? -13.896 17.693 8.064 1.00 91.06 122 ALA A CA 1
ATOM 905 C C . ALA A 1 122 ? -14.355 16.938 6.802 1.00 91.06 122 ALA A C 1
ATOM 907 O O . ALA A 1 122 ? -14.652 17.589 5.795 1.00 91.06 122 ALA A O 1
ATOM 908 N N . HIS A 1 123 ? -14.401 15.605 6.849 1.00 89.62 123 HIS A N 1
ATOM 909 C CA . HIS A 1 123 ? -14.888 14.724 5.784 1.00 89.62 123 HIS A CA 1
ATOM 910 C C . HIS A 1 123 ? -16.167 13.977 6.181 1.00 89.62 123 HIS A C 1
ATOM 912 O O . HIS A 1 123 ? -16.452 12.943 5.592 1.00 89.62 123 HIS A O 1
ATOM 918 N N . ASP A 1 124 ? -16.909 14.447 7.190 1.00 89.94 124 ASP A N 1
ATOM 919 C CA . ASP A 1 124 ? -18.153 13.823 7.675 1.00 89.94 124 ASP A CA 1
ATOM 920 C C . ASP A 1 124 ? -18.002 12.333 8.067 1.00 89.94 124 ASP A C 1
ATOM 922 O O . ASP A 1 124 ? -18.968 11.564 8.145 1.00 89.94 124 ASP A O 1
ATOM 926 N N . LEU A 1 125 ? -16.771 11.914 8.372 1.00 90.62 125 LEU A N 1
ATOM 927 C CA . LEU A 1 125 ? -16.440 10.575 8.835 1.00 90.62 125 LEU A CA 1
ATOM 928 C C . LEU A 1 125 ? -16.472 10.523 10.360 1.00 90.62 125 LEU A C 1
ATOM 930 O O . LEU A 1 125 ? -16.101 11.458 11.067 1.00 90.62 125 LEU A O 1
ATOM 934 N N . LYS A 1 126 ? -16.891 9.374 10.888 1.00 91.94 126 LYS A N 1
ATOM 935 C CA . LYS A 1 126 ? -16.887 9.112 12.330 1.00 91.94 126 LYS A CA 1
ATOM 936 C C . LYS A 1 126 ? -15.713 8.207 12.696 1.00 91.94 126 LYS A C 1
ATOM 938 O O . LYS A 1 126 ? -15.448 7.261 11.949 1.00 91.94 126 LYS A O 1
ATOM 943 N N . PRO A 1 127 ? -15.081 8.423 13.863 1.00 95.00 127 PRO A N 1
ATOM 944 C CA . PRO A 1 127 ? -14.091 7.503 14.399 1.00 95.00 127 PRO A CA 1
ATOM 945 C C . PRO A 1 127 ? -14.588 6.060 14.453 1.00 95.00 127 PRO A C 1
ATOM 947 O O . PRO A 1 127 ? -15.746 5.781 14.797 1.00 95.00 127 PRO A O 1
ATOM 950 N N . LEU A 1 128 ? -13.689 5.137 14.134 1.00 94.88 128 LEU A N 1
ATOM 951 C CA . LEU A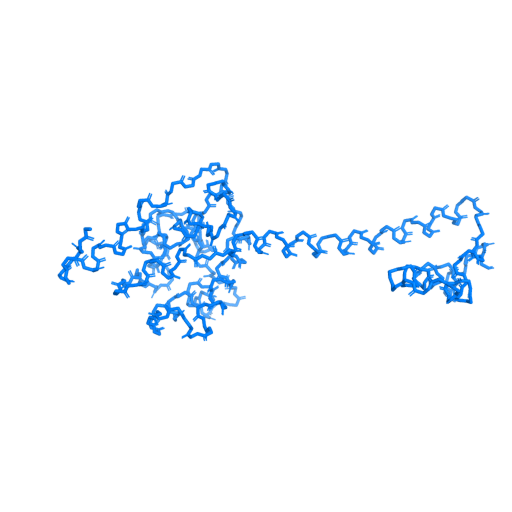 1 128 ? -13.974 3.717 14.093 1.00 94.88 128 LEU A CA 1
ATOM 952 C C . LEU A 1 128 ? -14.331 3.180 15.490 1.00 94.88 128 LEU A C 1
ATOM 954 O O . LEU A 1 128 ? -13.685 3.475 16.499 1.00 94.88 128 LEU A O 1
ATOM 958 N N . LYS A 1 129 ? -15.371 2.344 15.547 1.00 94.00 129 LYS A N 1
ATOM 959 C CA . LYS A 1 129 ? -15.798 1.657 16.772 1.00 94.00 129 LYS A CA 1
ATOM 960 C C . LYS A 1 129 ? -15.452 0.180 16.691 1.00 94.00 129 LYS A C 1
ATOM 962 O O . LYS A 1 129 ? -16.052 -0.536 15.898 1.00 94.00 129 LYS A O 1
ATOM 967 N N . LEU A 1 130 ? -14.523 -0.266 17.534 1.00 94.81 130 LEU A N 1
ATOM 968 C CA . LEU A 1 130 ? -14.012 -1.634 17.488 1.00 94.81 130 LEU A CA 1
ATOM 969 C C . LEU A 1 130 ? -14.867 -2.607 18.302 1.00 94.81 130 LEU A C 1
ATOM 971 O O . LEU A 1 130 ? -15.196 -2.378 19.470 1.00 94.81 130 LEU A O 1
ATOM 975 N N . SER A 1 131 ? -15.155 -3.741 17.680 1.00 92.44 131 SER A N 1
ATOM 976 C CA . SER A 1 131 ? -15.748 -4.942 18.262 1.00 92.44 131 SER A CA 1
ATOM 977 C C . SER A 1 131 ? -14.689 -6.027 18.459 1.00 92.44 131 SER A C 1
ATOM 979 O O . SER A 1 131 ? -13.532 -5.860 18.085 1.00 92.44 131 SER A O 1
ATOM 981 N N . ALA A 1 132 ? -15.057 -7.152 19.077 1.00 91.06 132 ALA A N 1
ATOM 982 C CA . ALA A 1 132 ? -14.115 -8.238 19.349 1.00 91.06 132 ALA A CA 1
ATOM 983 C C . ALA A 1 132 ? -13.340 -8.657 18.082 1.00 91.06 132 ALA A C 1
ATOM 985 O O . ALA A 1 132 ? -13.926 -8.750 17.006 1.00 91.06 132 ALA A O 1
ATOM 986 N N . LYS A 1 133 ? -12.030 -8.917 18.228 1.00 93.50 133 LYS A N 1
ATOM 987 C CA . LYS A 1 133 ? -11.078 -9.302 17.162 1.00 93.50 133 LYS A CA 1
ATOM 988 C C . LYS A 1 133 ? -10.722 -8.200 16.147 1.00 93.50 133 LYS A C 1
ATOM 990 O O . LYS A 1 133 ? -9.735 -8.357 15.433 1.00 93.50 133 LYS A O 1
ATOM 995 N N . GLU A 1 134 ? -11.439 -7.078 16.085 1.00 96.12 134 GLU A N 1
ATOM 996 C CA . GLU A 1 134 ? -11.184 -6.068 15.046 1.00 96.12 134 GLU A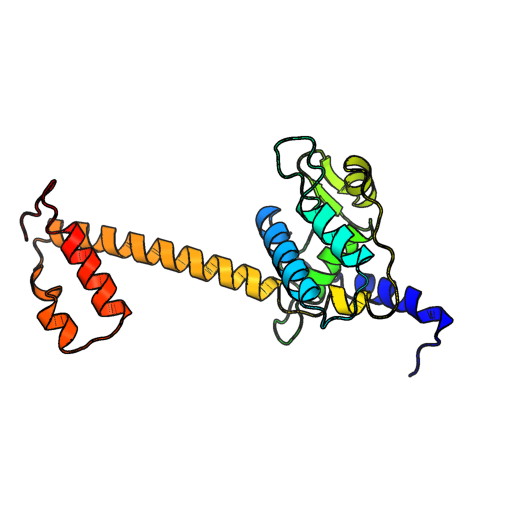 CA 1
ATOM 997 C C . GLU A 1 134 ? -9.840 -5.350 15.205 1.00 96.12 134 GLU A C 1
ATOM 999 O O . GLU A 1 134 ? -9.196 -5.065 14.202 1.00 96.12 134 GLU A O 1
ATOM 1004 N N . GLY A 1 135 ? -9.361 -5.132 16.435 1.00 96.12 135 GLY A N 1
ATOM 1005 C CA . GLY A 1 135 ? -8.062 -4.495 16.673 1.00 96.12 135 GLY A CA 1
ATOM 1006 C C . GLY A 1 135 ? -6.915 -5.311 16.079 1.00 96.12 135 GLY A C 1
ATOM 1007 O O . GLY A 1 135 ? -6.163 -4.814 15.244 1.00 96.12 135 GLY A O 1
ATOM 1008 N N . ILE A 1 136 ? -6.834 -6.603 16.426 1.00 95.44 136 ILE A N 1
ATOM 1009 C CA . ILE A 1 136 ? -5.812 -7.491 15.849 1.00 95.44 136 ILE A CA 1
ATOM 1010 C C . ILE A 1 136 ? -6.016 -7.689 14.344 1.00 95.44 136 ILE A C 1
ATOM 1012 O O . ILE A 1 136 ? -5.049 -7.763 13.591 1.00 95.44 136 ILE A O 1
ATOM 1016 N N . ALA A 1 137 ? -7.267 -7.737 13.883 1.00 96.06 137 ALA A N 1
ATOM 1017 C CA . ALA A 1 137 ? -7.565 -7.868 12.467 1.00 96.06 137 ALA A CA 1
ATOM 1018 C C . ALA A 1 137 ? -7.163 -6.629 11.658 1.00 96.06 137 ALA A C 1
ATOM 1020 O O . ALA A 1 137 ? -6.942 -6.776 10.467 1.00 96.06 137 ALA A O 1
ATOM 1021 N N . LEU A 1 138 ? -7.048 -5.436 12.240 1.00 96.75 138 LEU A N 1
ATOM 1022 C CA . LEU A 1 138 ? -6.560 -4.251 11.526 1.00 96.75 138 LEU A CA 1
ATOM 1023 C C . LEU A 1 138 ? -5.033 -4.227 11.429 1.00 96.75 138 LEU A C 1
ATOM 1025 O O . LEU A 1 138 ? -4.500 -3.825 10.397 1.00 96.75 138 LEU A O 1
ATOM 1029 N N . ILE A 1 139 ? -4.341 -4.690 12.472 1.00 96.12 139 ILE A N 1
ATOM 1030 C CA . ILE A 1 139 ? -2.886 -4.519 12.593 1.00 96.12 139 ILE A CA 1
ATOM 1031 C C . ILE A 1 139 ? -2.069 -5.743 12.166 1.00 96.12 139 ILE A C 1
ATOM 1033 O O . ILE A 1 139 ? -0.877 -5.628 11.900 1.00 96.12 139 ILE A O 1
ATOM 1037 N N . ASN A 1 140 ? -2.687 -6.923 12.082 1.00 94.81 140 ASN A N 1
ATOM 1038 C CA . ASN A 1 140 ? -1.989 -8.155 11.729 1.00 94.81 140 ASN A CA 1
ATOM 1039 C C . ASN A 1 140 ? -1.998 -8.392 10.210 1.00 94.81 140 ASN A C 1
ATOM 1041 O O . ASN A 1 140 ? -3.001 -8.821 9.623 1.00 94.81 140 ASN A O 1
ATOM 1045 N N . GLY A 1 141 ? -0.881 -8.086 9.556 1.00 94.00 141 GLY A N 1
ATOM 1046 C CA . GLY A 1 141 ? -0.644 -8.390 8.148 1.00 94.00 141 GLY A CA 1
ATOM 1047 C C . GLY A 1 141 ? 0.634 -7.751 7.619 1.00 94.00 141 GLY A C 1
ATOM 1048 O O . GLY A 1 141 ? 1.294 -7.002 8.323 1.00 94.00 141 GLY A O 1
ATOM 1049 N N . THR A 1 142 ? 0.981 -8.055 6.374 1.00 95.31 142 THR A N 1
ATOM 1050 C CA . THR A 1 142 ? 2.254 -7.682 5.734 1.00 95.31 142 THR A CA 1
ATOM 1051 C C . THR A 1 142 ? 2.098 -6.536 4.728 1.00 95.31 142 THR A C 1
ATOM 1053 O O . THR A 1 142 ? 2.785 -6.485 3.705 1.00 95.31 142 THR A O 1
ATOM 1056 N N . GLN A 1 143 ? 1.120 -5.648 4.933 1.00 94.81 143 GLN A N 1
ATOM 1057 C CA . GLN A 1 143 ? 0.763 -4.648 3.925 1.00 94.81 143 GLN A CA 1
ATOM 1058 C C . GLN A 1 143 ? 1.813 -3.547 3.755 1.00 94.81 143 GLN A C 1
ATOM 1060 O O . GLN A 1 143 ? 1.908 -3.025 2.648 1.00 94.81 143 GLN A O 1
ATOM 1065 N N . LEU A 1 144 ? 2.623 -3.220 4.769 1.00 94.50 144 LEU A N 1
ATOM 1066 C CA . LEU A 1 144 ? 3.710 -2.254 4.590 1.00 94.50 144 LEU A CA 1
ATOM 1067 C C . LEU A 1 144 ? 4.789 -2.848 3.694 1.00 94.50 144 LEU A C 1
ATOM 1069 O O . LEU A 1 144 ? 5.102 -2.262 2.659 1.00 94.50 144 LEU A O 1
ATOM 1073 N N . ILE A 1 145 ? 5.308 -4.032 4.031 1.00 94.06 145 ILE A N 1
ATOM 1074 C CA . ILE A 1 145 ? 6.348 -4.666 3.208 1.00 94.06 145 ILE A CA 1
ATOM 1075 C C . ILE A 1 145 ? 5.835 -5.002 1.803 1.00 94.06 145 ILE A C 1
ATOM 1077 O O . ILE A 1 145 ? 6.572 -4.857 0.832 1.00 94.06 145 ILE A O 1
ATOM 1081 N N . THR A 1 146 ? 4.556 -5.370 1.667 1.00 94.19 146 THR A N 1
ATOM 1082 C CA . THR A 1 146 ? 3.930 -5.612 0.357 1.00 94.19 146 THR A CA 1
ATOM 1083 C C . THR A 1 146 ? 3.796 -4.316 -0.442 1.00 94.19 146 THR A C 1
ATOM 1085 O O . THR A 1 146 ? 4.073 -4.317 -1.637 1.00 94.19 146 THR A O 1
ATOM 1088 N N . SER A 1 147 ? 3.415 -3.206 0.200 1.00 92.94 147 SER A N 1
ATOM 1089 C CA . SER A 1 147 ? 3.327 -1.886 -0.438 1.00 92.94 147 SER A CA 1
ATOM 1090 C C . SER A 1 147 ? 4.688 -1.436 -0.966 1.00 92.94 147 SER A C 1
ATOM 1092 O O . SER A 1 147 ? 4.804 -1.054 -2.128 1.00 92.94 147 SER A O 1
ATOM 1094 N N . LEU A 1 148 ? 5.724 -1.523 -0.127 1.00 92.00 148 LEU A N 1
ATOM 1095 C CA . LEU A 1 148 ? 7.091 -1.155 -0.498 1.00 92.00 148 LEU A CA 1
ATOM 1096 C C . LEU A 1 148 ? 7.644 -2.075 -1.595 1.00 92.00 148 LEU A C 1
ATOM 1098 O O . LEU A 1 148 ? 8.263 -1.601 -2.544 1.00 92.00 148 LEU A O 1
ATOM 1102 N N . GLY A 1 149 ? 7.386 -3.382 -1.499 1.00 94.06 149 GLY A N 1
ATOM 1103 C CA . GLY A 1 149 ? 7.789 -4.355 -2.513 1.00 94.06 149 GLY A CA 1
ATOM 1104 C C . GLY A 1 149 ? 7.112 -4.118 -3.863 1.00 94.06 149 GLY A C 1
ATOM 1105 O O . GLY A 1 149 ? 7.776 -4.177 -4.894 1.00 94.06 149 GLY A O 1
ATOM 1106 N N . ALA A 1 150 ? 5.815 -3.797 -3.869 1.00 94.50 150 ALA A N 1
ATOM 1107 C CA . ALA A 1 150 ? 5.082 -3.477 -5.091 1.00 94.50 150 ALA A CA 1
ATOM 1108 C C . ALA A 1 150 ? 5.635 -2.215 -5.774 1.00 94.50 150 ALA A C 1
ATOM 1110 O O . ALA A 1 150 ? 5.889 -2.240 -6.977 1.00 94.50 150 ALA A O 1
ATOM 1111 N N . GLU A 1 151 ? 5.893 -1.146 -5.010 1.00 93.69 151 GLU A N 1
ATOM 1112 C CA . GLU A 1 151 ? 6.540 0.067 -5.534 1.00 93.69 151 GLU A CA 1
ATOM 1113 C C . GLU A 1 151 ? 7.926 -0.249 -6.116 1.00 93.69 151 GLU A C 1
ATOM 1115 O O . GLU A 1 151 ? 8.264 0.197 -7.213 1.00 93.69 151 GLU A O 1
ATOM 1120 N N . ALA A 1 152 ? 8.731 -1.040 -5.400 1.00 96.31 152 ALA A N 1
ATOM 1121 C CA . ALA A 1 152 ? 10.075 -1.401 -5.833 1.00 96.31 152 ALA A CA 1
ATOM 1122 C C . ALA A 1 152 ? 10.068 -2.199 -7.145 1.00 96.31 152 ALA A C 1
ATOM 1124 O O . ALA A 1 152 ? 10.882 -1.918 -8.023 1.00 96.31 152 ALA A O 1
ATOM 1125 N N . VAL A 1 153 ? 9.148 -3.156 -7.303 1.00 97.44 153 VAL A N 1
ATOM 1126 C CA . VAL A 1 153 ? 9.006 -3.945 -8.537 1.00 97.44 153 VAL A CA 1
ATOM 1127 C C . VAL A 1 153 ? 8.607 -3.060 -9.714 1.00 97.44 153 VAL A C 1
ATOM 1129 O O . VAL A 1 153 ? 9.221 -3.162 -10.775 1.00 97.44 153 VAL A O 1
ATOM 1132 N N . GLU A 1 154 ? 7.640 -2.160 -9.528 1.00 96.44 154 GLU A N 1
ATOM 1133 C CA . GLU A 1 154 ? 7.196 -1.259 -10.596 1.00 96.44 154 GLU A CA 1
ATOM 1134 C C . GLU A 1 154 ? 8.321 -0.316 -11.037 1.00 96.44 154 GLU A C 1
ATOM 1136 O O . GLU A 1 154 ? 8.626 -0.182 -12.224 1.00 96.44 154 GLU A O 1
ATOM 1141 N N . ARG A 1 155 ? 9.026 0.278 -10.070 1.00 97.00 155 ARG A N 1
ATOM 1142 C CA . ARG A 1 155 ? 10.179 1.139 -10.354 1.00 97.00 155 ARG A CA 1
ATOM 1143 C C . ARG A 1 155 ? 11.309 0.370 -11.033 1.00 97.00 155 ARG A C 1
ATOM 1145 O O . ARG A 1 155 ? 11.899 0.886 -11.977 1.00 97.00 155 ARG A O 1
ATOM 1152 N N . ALA A 1 156 ? 11.602 -0.853 -10.591 1.00 98.12 156 ALA A N 1
ATOM 1153 C CA . ALA A 1 156 ? 12.615 -1.699 -11.215 1.00 98.12 156 ALA A CA 1
ATOM 1154 C C . ALA A 1 156 ? 12.248 -2.052 -12.664 1.00 98.12 156 ALA A C 1
ATOM 1156 O O . ALA A 1 156 ? 13.121 -2.047 -13.529 1.00 98.12 156 ALA A O 1
ATOM 1157 N N . TYR A 1 157 ? 10.967 -2.303 -12.944 1.00 97.25 157 TYR A N 1
ATOM 1158 C CA . TYR A 1 157 ? 10.482 -2.560 -14.297 1.00 97.25 157 TYR A CA 1
ATOM 1159 C C . TYR A 1 157 ? 10.675 -1.346 -15.217 1.00 97.25 157 TYR A C 1
ATOM 1161 O O . TYR A 1 157 ? 11.222 -1.485 -16.312 1.00 97.25 157 TYR A O 1
ATOM 1169 N N . ILE A 1 158 ? 10.305 -0.147 -14.754 1.00 97.88 158 ILE A N 1
ATOM 1170 C CA . ILE A 1 158 ? 10.509 1.103 -15.503 1.00 97.88 158 ILE A CA 1
ATOM 1171 C C . ILE A 1 158 ? 12.003 1.361 -15.745 1.00 97.88 158 ILE A C 1
ATOM 1173 O O . ILE A 1 158 ? 12.395 1.682 -16.866 1.00 97.88 158 ILE A O 1
ATOM 1177 N N . ILE A 1 159 ? 12.848 1.170 -14.728 1.00 98.12 159 ILE A N 1
ATOM 1178 C CA . ILE A 1 159 ? 14.304 1.329 -14.858 1.00 98.12 159 ILE A CA 1
ATOM 1179 C C . ILE A 1 159 ? 14.875 0.329 -15.867 1.00 98.12 159 ILE A C 1
ATOM 1181 O O . ILE A 1 159 ? 15.718 0.705 -16.676 1.00 98.12 159 ILE A O 1
ATOM 1185 N N . ALA A 1 160 ? 14.410 -0.923 -15.869 1.00 97.81 160 ALA A N 1
ATOM 1186 C CA . ALA A 1 160 ? 14.850 -1.920 -16.842 1.00 97.81 160 ALA A CA 1
ATOM 1187 C C . ALA A 1 160 ? 14.490 -1.511 -18.283 1.00 97.81 160 ALA A C 1
ATOM 1189 O O . ALA A 1 160 ? 15.331 -1.608 -19.171 1.00 97.81 160 ALA A O 1
ATOM 1190 N N . LEU A 1 161 ? 13.284 -0.977 -18.510 1.00 97.25 161 LEU A N 1
ATOM 1191 C CA . LEU A 1 161 ? 12.890 -0.438 -19.819 1.00 97.25 161 LEU A CA 1
ATOM 1192 C C . LEU A 1 161 ? 13.768 0.742 -20.254 1.00 97.25 161 LEU A C 1
ATOM 1194 O O . LEU A 1 161 ? 14.170 0.829 -21.412 1.00 97.25 161 LEU A O 1
ATOM 1198 N N . GLN A 1 162 ? 14.078 1.654 -19.334 1.00 98.19 162 GLN A N 1
ATOM 1199 C CA . GLN A 1 162 ? 14.964 2.785 -19.612 1.00 98.19 162 GLN A CA 1
ATOM 1200 C C . GLN A 1 162 ? 16.396 2.324 -19.901 1.00 98.19 162 GLN A C 1
ATOM 1202 O O . GLN A 1 162 ? 17.049 2.876 -20.786 1.00 98.19 162 GLN A O 1
ATOM 1207 N N . ALA A 1 163 ? 16.874 1.297 -19.196 1.00 98.31 163 ALA A N 1
ATOM 1208 C CA . ALA A 1 163 ? 18.182 0.704 -19.433 1.00 98.31 163 ALA A CA 1
ATOM 1209 C C . ALA A 1 163 ? 18.287 0.116 -20.848 1.00 98.31 163 ALA A C 1
ATOM 1211 O O . ALA A 1 163 ? 19.311 0.324 -21.493 1.00 98.31 163 ALA A O 1
ATOM 1212 N N . ASP A 1 164 ? 17.229 -0.523 -21.362 1.00 97.38 164 ASP A N 1
ATOM 1213 C CA . ASP A 1 164 ? 17.184 -1.008 -22.750 1.00 97.38 164 ASP A CA 1
ATOM 1214 C C . ASP A 1 164 ? 17.379 0.153 -23.751 1.00 97.38 164 ASP A C 1
ATOM 1216 O O . ASP A 1 164 ? 18.167 0.045 -24.691 1.00 97.38 164 ASP A O 1
ATOM 1220 N N . VAL A 1 165 ? 16.729 1.303 -23.525 1.00 96.44 165 VAL A N 1
ATOM 1221 C CA . VAL A 1 165 ? 16.876 2.500 -24.379 1.00 96.44 165 VAL A CA 1
ATOM 1222 C C . VAL A 1 165 ? 18.294 3.069 -24.320 1.00 96.44 165 VAL A C 1
ATOM 1224 O O . VAL A 1 165 ? 18.907 3.324 -25.357 1.00 96.44 165 VAL A O 1
ATOM 1227 N N . VAL A 1 166 ? 18.843 3.240 -23.116 1.00 97.88 166 VAL A N 1
ATOM 1228 C CA . VAL A 1 166 ? 20.213 3.745 -22.926 1.00 97.88 166 VAL A CA 1
ATOM 1229 C C . VAL A 1 166 ? 21.238 2.795 -23.549 1.00 97.88 166 VAL A C 1
ATOM 1231 O O . VAL A 1 166 ? 22.200 3.251 -24.170 1.00 97.88 166 VAL A O 1
ATOM 1234 N N . ALA A 1 167 ? 21.029 1.482 -23.429 1.00 96.56 167 ALA A N 1
ATOM 1235 C CA . ALA A 1 167 ? 21.891 0.474 -24.030 1.00 96.56 167 ALA A CA 1
ATOM 1236 C C . ALA A 1 167 ? 21.860 0.542 -25.563 1.00 96.56 167 ALA A C 1
ATOM 1238 O O . ALA A 1 167 ? 22.923 0.500 -26.179 1.00 96.56 167 ALA A O 1
ATOM 1239 N N . ALA A 1 168 ? 20.682 0.711 -26.175 1.00 94.94 168 ALA A N 1
ATOM 1240 C CA . ALA A 1 168 ? 20.560 0.876 -27.625 1.00 94.94 168 ALA A CA 1
ATOM 1241 C C . ALA A 1 168 ? 21.324 2.116 -28.125 1.00 94.94 168 ALA A C 1
ATOM 1243 O O . ALA A 1 168 ? 22.160 1.998 -29.019 1.00 94.94 168 ALA A O 1
ATOM 1244 N N . LEU A 1 169 ? 21.119 3.275 -27.487 1.00 94.38 169 LEU A N 1
ATOM 1245 C CA . LEU A 1 169 ? 21.837 4.515 -27.818 1.00 94.38 169 LEU A CA 1
ATOM 1246 C C . LEU A 1 169 ? 23.356 4.363 -27.658 1.00 94.38 169 LEU A C 1
ATOM 1248 O O . LEU A 1 169 ? 24.135 4.819 -28.493 1.00 94.38 169 LEU A O 1
ATOM 1252 N N . THR A 1 170 ? 23.787 3.698 -26.585 1.00 96.06 170 THR A N 1
ATOM 1253 C CA . THR A 1 170 ? 25.209 3.436 -26.332 1.00 96.06 170 THR A CA 1
ATOM 1254 C C . THR A 1 170 ? 25.806 2.545 -27.420 1.00 96.06 170 THR A C 1
ATOM 1256 O O . THR A 1 170 ? 26.898 2.826 -27.912 1.00 96.06 170 THR A O 1
ATOM 1259 N N . LEU A 1 171 ? 25.093 1.487 -27.820 1.00 94.75 171 LEU A N 1
ATOM 1260 C CA . LEU A 1 171 ? 25.536 0.581 -28.875 1.00 94.75 171 LEU A CA 1
ATOM 1261 C C . LEU A 1 171 ? 25.695 1.317 -30.209 1.00 94.75 171 LEU A C 1
ATOM 1263 O O . LEU A 1 171 ? 26.695 1.117 -30.896 1.00 94.75 171 LEU A O 1
ATOM 1267 N N . GLU A 1 172 ? 24.745 2.189 -30.542 1.00 91.50 172 GLU A N 1
ATOM 1268 C CA . GLU A 1 172 ? 24.779 3.004 -31.753 1.00 91.50 172 GLU A CA 1
ATOM 1269 C C . GLU A 1 172 ? 25.998 3.934 -31.788 1.00 91.50 172 GLU A C 1
ATOM 1271 O O . GLU A 1 172 ? 26.777 3.899 -32.743 1.00 91.50 172 GLU A O 1
ATOM 1276 N N . VAL A 1 173 ? 26.233 4.702 -30.719 1.00 94.12 173 VAL A N 1
ATOM 1277 C CA . VAL A 1 173 ? 27.380 5.625 -30.629 1.00 94.12 173 VAL A CA 1
ATOM 1278 C C . VAL A 1 173 ? 28.717 4.883 -30.699 1.00 94.12 173 VAL A C 1
ATOM 1280 O O . VAL A 1 173 ? 29.658 5.354 -31.338 1.00 94.12 173 VAL A O 1
ATOM 1283 N N . LEU A 1 174 ? 28.808 3.708 -30.072 1.00 95.62 174 LEU A N 1
ATOM 1284 C CA . LEU A 1 174 ? 30.021 2.886 -30.072 1.00 95.62 174 LEU A CA 1
ATOM 1285 C C . LEU A 1 174 ? 30.211 2.061 -31.350 1.00 95.62 174 LEU A C 1
ATOM 1287 O O . LEU A 1 174 ? 31.201 1.338 -31.458 1.00 95.62 174 LEU A O 1
ATOM 1291 N N . LYS A 1 175 ? 29.291 2.157 -32.315 1.00 92.56 175 LYS A N 1
ATOM 1292 C CA . LYS A 1 175 ? 29.288 1.343 -33.535 1.00 92.56 175 LYS A CA 1
ATOM 1293 C C . LYS A 1 175 ? 29.317 -0.169 -33.250 1.00 92.56 175 LYS A C 1
ATOM 1295 O O . LYS A 1 175 ? 30.049 -0.923 -33.891 1.00 92.56 175 LYS A O 1
ATOM 1300 N N . GLY A 1 176 ? 28.565 -0.600 -32.236 1.00 91.06 176 GLY A N 1
ATOM 1301 C CA . GLY A 1 176 ? 28.494 -1.994 -31.802 1.00 91.06 176 GLY A CA 1
ATOM 1302 C C . GLY A 1 176 ? 27.726 -2.903 -32.769 1.00 91.06 176 GLY A C 1
ATOM 1303 O O . GLY A 1 176 ? 27.095 -2.446 -33.715 1.00 91.06 176 GLY A O 1
ATOM 1304 N N . THR A 1 177 ? 27.766 -4.218 -32.527 1.00 91.00 177 THR A N 1
ATOM 1305 C CA . THR A 1 177 ? 27.083 -5.211 -33.376 1.00 91.00 177 THR A CA 1
ATOM 1306 C C . THR A 1 177 ? 25.654 -5.491 -32.903 1.00 91.00 177 THR A C 1
ATOM 1308 O O . THR A 1 177 ? 25.438 -5.953 -31.782 1.00 91.00 177 THR A O 1
ATOM 1311 N N . SER A 1 178 ? 24.673 -5.265 -33.779 1.00 90.62 178 SER A N 1
ATOM 1312 C CA . SER A 1 178 ? 23.253 -5.582 -33.558 1.00 90.62 178 SER A CA 1
ATOM 1313 C C . SER A 1 178 ? 22.954 -7.090 -33.640 1.00 90.62 178 SER A C 1
ATOM 1315 O O . SER A 1 178 ? 21.996 -7.577 -33.037 1.00 90.62 178 SER A O 1
ATOM 1317 N N . ARG A 1 179 ? 23.825 -7.869 -34.301 1.00 92.00 179 ARG A N 1
ATOM 1318 C CA . ARG A 1 179 ? 23.674 -9.326 -34.509 1.00 92.00 179 ARG A CA 1
ATOM 1319 C C . ARG A 1 179 ? 23.611 -10.130 -33.211 1.00 92.00 179 ARG A C 1
ATOM 1321 O O . ARG A 1 179 ? 23.041 -11.216 -33.191 1.00 92.00 179 ARG A O 1
ATOM 1328 N N . ALA A 1 180 ? 24.181 -9.610 -32.123 1.00 92.19 180 ALA A N 1
ATOM 1329 C CA . ALA A 1 180 ? 24.110 -10.247 -30.807 1.00 92.19 180 ALA A CA 1
ATOM 1330 C C . ALA A 1 180 ? 22.668 -10.374 -30.288 1.00 92.19 180 ALA A C 1
ATOM 1332 O O . ALA A 1 180 ? 22.387 -11.233 -29.452 1.00 92.19 180 ALA A O 1
ATOM 1333 N N . PHE A 1 181 ? 21.758 -9.539 -30.796 1.00 94.56 181 PHE A N 1
ATOM 1334 C CA . PHE A 1 181 ? 20.354 -9.515 -30.412 1.00 94.56 181 PHE A CA 1
ATOM 1335 C C . PHE A 1 181 ? 19.466 -10.277 -31.385 1.00 94.56 181 PHE A C 1
ATOM 1337 O O . PHE A 1 181 ? 18.259 -10.231 -31.203 1.00 94.56 181 PHE A O 1
ATOM 1344 N N . ASP A 1 182 ? 20.004 -10.975 -32.386 1.00 94.19 182 ASP A N 1
ATOM 1345 C CA . ASP A 1 182 ? 19.215 -11.754 -33.345 1.00 94.19 182 ASP A CA 1
ATOM 1346 C C . ASP A 1 182 ? 18.285 -12.758 -32.635 1.00 94.19 182 ASP A C 1
ATOM 1348 O O . ASP A 1 182 ? 18.655 -13.345 -31.609 1.00 94.19 182 ASP A O 1
ATOM 1352 N N . SER A 1 183 ? 17.058 -12.921 -33.142 1.00 95.00 183 SER A N 1
ATOM 1353 C CA . SER A 1 183 ? 16.069 -13.825 -32.549 1.00 95.00 183 SER A CA 1
ATOM 1354 C C . SER A 1 183 ? 16.541 -15.271 -32.520 1.00 95.00 183 SER A C 1
ATOM 1356 O O . SER A 1 183 ? 16.334 -15.933 -31.504 1.00 95.00 183 SER A O 1
ATOM 1358 N N . ASP A 1 184 ? 17.213 -15.744 -33.567 1.00 96.12 184 ASP A N 1
ATOM 1359 C CA . ASP A 1 184 ? 17.673 -17.129 -33.660 1.00 96.12 184 ASP A CA 1
ATOM 1360 C C . ASP A 1 184 ? 18.756 -17.397 -32.612 1.00 96.12 184 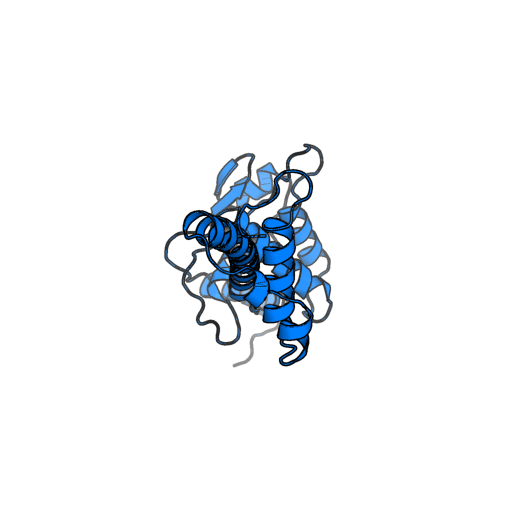ASP A C 1
ATOM 1362 O O . ASP A 1 184 ? 18.736 -18.425 -31.934 1.00 96.12 184 ASP A O 1
ATOM 1366 N N . VAL A 1 185 ? 19.636 -16.414 -32.376 1.00 95.31 185 VAL A N 1
ATOM 1367 C CA . VAL A 1 185 ? 20.640 -16.468 -31.302 1.00 95.31 185 VAL A CA 1
ATOM 1368 C C . VAL A 1 185 ? 19.970 -16.558 -29.928 1.00 95.31 185 VAL A C 1
ATOM 1370 O O . VAL A 1 185 ? 20.388 -17.363 -29.093 1.00 95.31 185 VAL A O 1
ATOM 1373 N N . GLN A 1 186 ? 18.908 -15.782 -29.677 1.00 97.00 186 GLN A N 1
ATOM 1374 C CA . GLN A 1 186 ? 18.208 -15.839 -28.387 1.00 97.00 186 GLN A CA 1
ATOM 1375 C C . GLN A 1 186 ? 17.462 -17.159 -28.178 1.00 97.00 186 GLN A C 1
ATOM 1377 O O . GLN A 1 186 ? 17.357 -17.632 -27.047 1.00 97.00 186 GLN A O 1
ATOM 1382 N N . LEU A 1 187 ? 16.943 -17.764 -29.248 1.00 96.75 187 LEU A N 1
ATOM 1383 C CA . LEU A 1 187 ? 16.175 -19.008 -29.174 1.00 96.75 187 LEU A CA 1
ATOM 1384 C C . LEU A 1 187 ? 17.038 -20.224 -28.818 1.00 96.75 187 LEU A C 1
ATOM 1386 O O . LEU A 1 187 ? 16.521 -21.171 -28.228 1.00 96.75 187 LEU A O 1
ATOM 1390 N N . ILE A 1 188 ? 18.350 -20.175 -29.071 1.00 97.00 188 ILE A N 1
ATOM 1391 C CA . ILE A 1 188 ? 19.297 -21.206 -28.611 1.00 97.00 188 ILE A CA 1
ATOM 1392 C C . ILE A 1 188 ? 19.377 -21.237 -27.073 1.00 97.00 188 ILE A C 1
ATOM 1394 O O . ILE A 1 188 ? 19.583 -22.300 -26.483 1.00 97.00 188 ILE A O 1
ATOM 1398 N N . ARG A 1 189 ? 19.173 -20.092 -26.400 1.00 95.69 189 ARG A N 1
ATOM 1399 C CA . ARG A 1 189 ? 19.133 -19.984 -24.932 1.00 95.69 189 ARG A CA 1
ATOM 1400 C C . ARG A 1 189 ? 17.890 -19.203 -24.471 1.00 95.69 189 ARG A C 1
ATOM 1402 O O . ARG A 1 189 ? 18.001 -18.030 -24.108 1.00 95.69 189 ARG A O 1
ATOM 1409 N N . PRO A 1 190 ? 16.706 -19.843 -24.426 1.00 94.88 190 PRO A N 1
ATOM 1410 C CA . PRO A 1 190 ? 15.424 -19.144 -24.400 1.00 94.88 190 PRO A CA 1
ATOM 1411 C C . PRO A 1 190 ? 14.992 -18.676 -22.997 1.00 94.88 190 PRO A C 1
ATOM 1413 O O . PRO A 1 190 ? 13.900 -18.983 -22.513 1.00 94.88 190 PRO A O 1
ATOM 1416 N N . HIS A 1 191 ? 15.840 -17.909 -22.309 1.00 98.00 191 HIS A N 1
ATOM 1417 C CA . HIS A 1 191 ? 15.443 -17.236 -21.074 1.00 98.00 191 HIS A CA 1
ATOM 1418 C C . HIS A 1 191 ? 14.481 -16.082 -21.394 1.00 98.00 191 HIS A C 1
ATOM 1420 O O . HIS A 1 191 ? 14.812 -15.192 -22.175 1.00 98.00 191 HIS A O 1
ATOM 1426 N N . LYS A 1 192 ? 13.305 -16.060 -20.744 1.00 97.50 192 LYS A N 1
ATOM 1427 C CA . LYS A 1 192 ? 12.236 -15.075 -21.013 1.00 97.50 192 LYS A CA 1
ATOM 1428 C C . LYS A 1 192 ? 12.733 -13.622 -21.011 1.00 97.50 192 LYS A C 1
ATOM 1430 O O . LYS A 1 192 ? 12.449 -12.887 -21.948 1.00 97.50 192 LYS A O 1
ATOM 1435 N N . GLY A 1 193 ? 13.497 -13.227 -19.988 1.00 96.88 193 GLY A N 1
ATOM 1436 C CA . GLY A 1 193 ? 14.037 -11.866 -19.881 1.00 96.88 193 GLY A CA 1
ATOM 1437 C C . GLY A 1 193 ? 15.056 -11.531 -20.973 1.00 96.88 193 GLY A C 1
ATOM 1438 O O . GLY A 1 193 ? 15.014 -10.442 -21.529 1.00 96.88 193 GLY A O 1
ATOM 1439 N N . GLN A 1 194 ? 15.919 -12.486 -21.334 1.00 97.25 194 GLN A N 1
ATOM 1440 C CA . GLN A 1 194 ? 16.926 -12.307 -22.385 1.00 97.25 194 GLN A CA 1
ATOM 1441 C C . GLN A 1 194 ? 16.268 -12.082 -23.754 1.00 97.25 194 GLN A C 1
ATOM 1443 O O . GLN A 1 194 ? 16.614 -11.135 -24.457 1.00 97.25 194 GLN A O 1
ATOM 1448 N N . ILE A 1 195 ? 15.285 -12.920 -24.106 1.00 97.81 195 ILE A N 1
ATOM 1449 C CA . ILE A 1 195 ? 14.524 -12.788 -25.356 1.00 97.81 195 ILE A CA 1
ATOM 1450 C C . ILE A 1 195 ? 13.828 -11.423 -25.420 1.00 97.81 195 ILE A C 1
ATOM 1452 O O . ILE A 1 195 ? 13.881 -10.758 -26.455 1.00 97.81 195 ILE A O 1
ATOM 1456 N N . GLU A 1 196 ? 13.186 -11.005 -24.327 1.00 97.19 196 GLU A N 1
ATOM 1457 C CA . GLU A 1 196 ? 12.427 -9.755 -24.278 1.00 97.19 196 GLU A CA 1
ATOM 1458 C C . GLU A 1 196 ? 13.326 -8.518 -24.417 1.00 97.19 196 GLU A C 1
ATOM 1460 O O . GLU A 1 196 ? 13.016 -7.630 -25.211 1.00 97.19 196 GLU A O 1
ATOM 1465 N N . VAL A 1 197 ? 14.470 -8.484 -23.725 1.00 97.50 197 VAL A N 1
ATOM 1466 C CA . VAL A 1 197 ? 15.460 -7.400 -23.858 1.00 97.50 197 VAL A CA 1
ATOM 1467 C C . VAL A 1 197 ? 16.009 -7.340 -25.284 1.00 97.50 197 VAL A C 1
ATOM 1469 O O . VAL A 1 197 ? 15.983 -6.285 -25.913 1.00 97.50 197 VAL A O 1
ATOM 1472 N N . ALA A 1 198 ? 16.428 -8.475 -25.853 1.00 96.81 198 ALA A N 1
ATOM 1473 C CA . ALA A 1 198 ? 16.933 -8.519 -27.224 1.00 96.81 198 ALA A CA 1
ATOM 1474 C C . ALA A 1 198 ? 15.879 -8.056 -28.244 1.00 96.81 198 ALA A C 1
ATOM 1476 O O . ALA A 1 198 ? 16.200 -7.324 -29.177 1.00 96.81 198 ALA A O 1
ATOM 1477 N N . ARG A 1 199 ? 14.606 -8.434 -28.057 1.00 96.12 199 ARG A N 1
ATOM 1478 C CA . ARG A 1 199 ? 13.493 -7.975 -28.901 1.00 96.12 199 ARG A CA 1
ATOM 1479 C C . ARG A 1 199 ? 13.342 -6.453 -28.857 1.00 96.12 199 ARG A C 1
ATOM 1481 O O . ARG A 1 199 ? 13.160 -5.843 -29.908 1.00 96.12 199 ARG A O 1
ATOM 1488 N N . ARG A 1 200 ? 13.416 -5.842 -27.671 1.00 95.94 200 ARG A N 1
ATOM 1489 C CA . ARG A 1 200 ? 13.330 -4.381 -27.506 1.00 95.94 200 ARG A CA 1
ATOM 1490 C C . ARG A 1 200 ? 14.524 -3.668 -28.124 1.00 95.94 200 ARG A C 1
ATOM 1492 O O . ARG A 1 200 ? 14.321 -2.710 -28.857 1.00 95.94 200 ARG A O 1
ATOM 1499 N N . LEU A 1 201 ? 15.738 -4.172 -27.905 1.00 95.44 201 LEU A N 1
ATOM 1500 C CA . LEU A 1 201 ? 16.944 -3.616 -28.521 1.00 95.44 201 LEU A CA 1
ATOM 1501 C C . LEU A 1 201 ? 16.868 -3.664 -30.049 1.00 95.44 201 LEU A C 1
ATOM 1503 O O . LEU A 1 201 ? 17.134 -2.656 -30.695 1.00 95.44 201 LEU A O 1
ATOM 1507 N N . ARG A 1 202 ? 16.412 -4.780 -30.637 1.00 93.19 202 ARG A N 1
ATOM 1508 C CA . ARG A 1 202 ? 16.164 -4.843 -32.087 1.00 93.19 202 ARG A CA 1
ATOM 1509 C C . ARG A 1 202 ? 15.129 -3.813 -32.540 1.00 93.19 202 ARG A C 1
ATOM 1511 O O . ARG A 1 202 ? 15.356 -3.145 -33.538 1.00 93.19 202 ARG A O 1
ATOM 1518 N N . ALA A 1 203 ? 14.019 -3.665 -31.815 1.00 93.12 203 ALA A N 1
ATOM 1519 C CA . ALA A 1 203 ? 12.980 -2.693 -32.160 1.00 93.12 203 ALA A CA 1
ATOM 1520 C C . ALA A 1 203 ? 13.479 -1.237 -32.101 1.00 93.12 203 ALA A C 1
ATOM 1522 O O . ALA A 1 203 ? 13.035 -0.409 -32.890 1.00 93.12 203 ALA A O 1
ATOM 1523 N N . LEU A 1 204 ? 14.401 -0.932 -31.184 1.00 92.94 204 LEU A N 1
ATOM 1524 C CA . LEU A 1 204 ? 15.012 0.391 -31.060 1.00 92.94 204 LEU A CA 1
ATOM 1525 C C . LEU A 1 204 ? 16.045 0.659 -32.166 1.00 92.94 204 LEU A C 1
ATOM 1527 O O . LEU A 1 204 ? 16.055 1.749 -32.725 1.00 92.94 204 LEU A O 1
ATOM 1531 N N . LEU A 1 205 ? 16.888 -0.324 -32.494 1.00 91.88 205 LEU A N 1
ATOM 1532 C CA . LEU A 1 205 ? 17.988 -0.169 -33.457 1.00 91.88 205 LEU A CA 1
ATOM 1533 C C . LEU A 1 205 ? 17.534 -0.289 -34.921 1.00 91.88 205 LEU A C 1
ATOM 1535 O O . LEU A 1 205 ? 18.052 0.404 -35.789 1.00 91.88 205 LEU A O 1
ATOM 1539 N N . HIS A 1 206 ? 16.547 -1.136 -35.211 1.00 87.38 206 HIS A N 1
ATOM 1540 C CA . HIS A 1 206 ? 16.019 -1.348 -36.565 1.00 87.38 206 HIS A CA 1
ATOM 1541 C C . HIS A 1 206 ? 14.707 -0.579 -36.797 1.00 87.38 206 HIS A C 1
ATOM 1543 O O . HIS A 1 206 ? 13.795 -1.078 -37.454 1.00 87.38 206 HIS A O 1
ATOM 1549 N N . SER A 1 207 ? 14.580 0.621 -36.221 1.00 81.75 207 SER A N 1
ATOM 1550 C CA . SER A 1 207 ? 13.408 1.480 -36.422 1.00 81.75 207 SER A CA 1
ATOM 1551 C C . SER A 1 207 ? 13.298 1.924 -37.884 1.00 81.75 207 SER A C 1
ATOM 1553 O O . SER A 1 207 ? 14.244 2.469 -38.442 1.00 81.75 207 SER A O 1
ATOM 1555 N N . GLU A 1 208 ? 12.126 1.754 -38.502 1.00 81.19 208 GLU A N 1
ATOM 1556 C CA . GLU A 1 208 ? 11.881 2.213 -39.881 1.00 81.19 208 GLU A CA 1
ATOM 1557 C C . GLU A 1 208 ? 11.875 3.746 -40.001 1.00 81.19 208 GLU A C 1
ATOM 1559 O O . GLU A 1 208 ? 12.196 4.295 -41.052 1.00 81.19 208 GLU A O 1
ATOM 1564 N N . MET A 1 209 ? 11.515 4.448 -38.921 1.00 81.12 209 MET A N 1
ATOM 1565 C CA . MET A 1 209 ? 11.432 5.913 -38.895 1.00 81.12 209 MET A CA 1
ATOM 1566 C C . MET A 1 209 ? 12.798 6.566 -38.642 1.00 81.12 209 MET A C 1
ATOM 1568 O O . MET A 1 209 ? 13.084 7.631 -39.185 1.00 81.12 209 MET A O 1
ATOM 1572 N N . TYR A 1 210 ? 13.636 5.922 -37.825 1.00 78.94 210 TYR A N 1
ATOM 1573 C CA . TYR A 1 210 ? 14.976 6.388 -37.464 1.00 78.94 210 TYR A CA 1
ATOM 1574 C C . TYR A 1 210 ? 15.951 5.206 -37.535 1.00 78.94 210 TYR A C 1
ATOM 1576 O O . TYR A 1 210 ? 16.278 4.626 -36.499 1.00 78.94 210 TYR A O 1
ATOM 1584 N N . PRO A 1 211 ? 16.366 4.796 -38.745 1.00 78.06 211 PRO A N 1
ATOM 1585 C CA . PRO A 1 211 ? 17.193 3.609 -38.911 1.00 78.06 211 PRO A CA 1
ATOM 1586 C C . PRO A 1 211 ? 18.575 3.831 -38.302 1.00 78.06 211 PRO A C 1
ATOM 1588 O O . PRO A 1 211 ? 19.226 4.844 -38.579 1.00 78.06 211 PRO A O 1
ATOM 1591 N N . SER A 1 212 ? 19.033 2.874 -37.495 1.00 82.75 212 SER A N 1
ATOM 1592 C CA . SER A 1 212 ? 20.377 2.943 -36.936 1.00 82.75 212 SER A CA 1
ATOM 1593 C C . SER A 1 212 ? 21.442 2.710 -38.006 1.00 82.75 212 SER A C 1
ATOM 1595 O O . SER A 1 212 ? 21.258 1.934 -38.940 1.00 82.75 212 SER A O 1
ATOM 1597 N N . GLN A 1 213 ? 22.605 3.341 -37.848 1.00 82.06 213 GLN A N 1
ATOM 1598 C CA . GLN A 1 213 ? 23.750 3.134 -38.748 1.00 82.06 213 GLN A CA 1
ATOM 1599 C C . GLN A 1 213 ? 24.486 1.804 -38.511 1.00 82.06 213 GLN A C 1
ATOM 1601 O O . GLN A 1 213 ? 25.370 1.448 -39.290 1.00 82.06 213 GLN A O 1
ATOM 1606 N N . ILE A 1 214 ? 24.161 1.100 -37.423 1.00 83.06 214 ILE A N 1
ATOM 1607 C CA . ILE A 1 214 ? 24.709 -0.225 -37.080 1.00 83.06 214 ILE A CA 1
ATOM 1608 C C . ILE A 1 214 ? 23.720 -1.374 -37.318 1.00 83.06 214 ILE A C 1
ATOM 1610 O O . ILE A 1 214 ? 24.034 -2.533 -37.026 1.00 83.06 214 ILE A O 1
ATOM 1614 N N . ALA A 1 215 ? 22.511 -1.034 -37.761 1.00 71.25 215 ALA A N 1
ATOM 1615 C CA . ALA A 1 215 ? 21.432 -1.960 -38.058 1.00 71.25 215 ALA A CA 1
ATOM 1616 C C . ALA A 1 215 ? 21.607 -2.600 -39.439 1.00 71.25 215 ALA A C 1
ATOM 1618 O O . ALA A 1 215 ? 21.971 -1.881 -40.394 1.00 71.25 215 ALA A O 1
#

Secondary structure (DSSP, 8-state):
-PPPGGGHHHHHHHHHHHH---EEEEPPHHHHHHHHHHHHHHHHTS-S---HHHHHHHHHHHH--TTSSS----EE--EEE---SSS--HHHHHHHHHHHTT-SEEEETTTEEEEHHHHHHHTTPPPP---TTHHHHHH-S-HHHHHHHHHHHHHHHHHHHHHHHHHHHHHHHTT--GGGG-HHHHHHS--HHHHHHHHHHHHHHT-SSS--TT-

pLDDT: mean 92.29, std 9.8, range [43.66, 98.44]

Sequence (215 aa):
MFVPLARHRELQYNLIRSHAAGVGTPLSPEKTRMLLALRINVLAKGHSGISLNTLNTLIAAFNGHVEVNIPASCLSMVPEQGSVGASGDLAPLAHLALGLLGEGEMWSPKTGWENANKVLEAHDLKPLKLSAKEGIALINGTQLITSLGAEAVERAYIIALQADVVAALTLEVLKGTSRAFDSDVQLIRPHKGQIEVARRLRALLHSEMYPSQIA

Foldseek 3Di:
DDDDPVCLQVVLLCQLVVLLPADDAWDDPVLQLQLLVVLLVVVVVVPQPFDPVQSVLSVCQSQFDPPDPDRWHWGFGFHLGRDPLPFWPQNRLSSRLCLLQQQHWIATPVPGIDRSVVSCVVRVHDRDRDDGSVSCSRTTGNSSVVSVVVVVVVVVVVVLLVVLVVVLVVCLVVLHALVCLDQVNCVVPVDPVSVVSSVSSCCNQPPPVDHGPND